Protein AF-A0A2H0BXU0-F1 (afdb_monomer)

pLDDT: mean 78.19, std 13.15, range [42.69, 93.75]

InterPro domains:
  IPR003795 Protein of unknown function DUF192 [PF02643] (138-191)
  IPR003795 Protein of unknown function DUF192 [PTHR37953] (95-191)
  IPR038695 Saro_0823-like superfamily [G3DSA:2.60.120.1140] (117-191)

Solvent-accessible surface area (backbone atoms only — not comparable to full-atom values): 11581 Å² total; per-residue (Å²): 120,76,65,64,57,53,57,51,52,52,53,51,51,53,54,44,53,53,50,50,53,50,50,51,47,50,46,38,45,73,73,66,64,47,90,50,86,68,66,77,78,56,70,63,67,65,65,57,71,67,49,55,71,69,57,49,52,52,51,52,55,50,51,54,51,49,54,53,50,44,54,50,48,51,52,53,52,48,47,35,72,77,67,63,44,69,83,53,50,63,60,50,55,53,51,54,52,52,52,52,53,48,54,51,50,53,51,51,52,51,59,62,42,55,68,49,52,77,66,59,72,67,92,67,55,72,43,81,46,70,59,94,89,44,80,41,44,21,33,66,20,72,48,72,72,40,58,76,48,64,63,41,74,41,72,49,69,74,78,50,77,74,32,80,50,70,46,79,53,70,98,66,97,69,94,80,87,88,80,69,75,68,40,64,55,92,79,86,90,85,134

Organism: NCBI:txid1974861

Secondary structure (DSSP, 8-state):
-HHHHHHHHHHHHHHHHHHHHHHHHHIIIIIS----GGGGG--HHHHHTTS-HHHHHHHHHHHHHHHHHHHHHHHHHHHHHHH--GGGHHHHHHHHHHHHHHHHHHHHHHHHHHHHHHH------EEEEEETTEEEEEEEE-SHHHHHHTTTT--SGGGGTT--EEEE--SS--------TT--S------

Mean predicted aligned error: 13.5 Å

Sequence (191 aa):
MRNKNKLFNFILIIIFIIFFTHLLKDITQDILKIKTPLDYIGDLKEVFSSFSKPVLIIYYIFGVLSILGEIFLVILISLLLFKKRKSLLKPIFIITALLITYFLLVYSMLLLNHSNFYFSIPNKEFINYSINNTKYKLLIADEQKEWEKGLMFYKTKKELKGAQGMIFIFPDKDYRTFWNKNTYLNLDIYW

Radius of gyration: 25.35 Å; Cα contacts (8 Å, |Δi|>4): 125; chains: 1; bounding box: 55×32×73 Å

Foldseek 3Di:
DVVVVVVVLVVLVVVLVVLVVVLVVCCCCVVVVHDDPCCVVDPCVLLLVQDDPVVNVVVVVVSVVLSVLSVVLNVLSVCCNPVVPVVSVVVNVVSVVVSVVSVVVVVVVSVVCVVVSLLPPPVFDWDFDADPNDTFTATEDEDPVCQVSAQAPDQDPVSVVRGPGHDYDYPDDDDDDDDCVRPNDDDDDDD

Structure (mmCIF, N/CA/C/O backbone):
data_AF-A0A2H0BXU0-F1
#
_entry.id   AF-A0A2H0BXU0-F1
#
loop_
_atom_site.group_PDB
_atom_site.id
_atom_site.type_symbol
_atom_site.label_atom_id
_atom_site.label_alt_id
_atom_site.label_comp_id
_atom_site.label_asym_id
_atom_site.label_entity_id
_atom_site.label_seq_id
_atom_site.pdbx_PDB_ins_code
_atom_site.Cartn_x
_atom_site.Cartn_y
_atom_site.Cartn_z
_atom_site.occupancy
_atom_site.B_iso_or_equiv
_atom_site.auth_seq_id
_atom_site.auth_comp_id
_atom_site.auth_asym_id
_atom_site.auth_atom_id
_atom_site.pdbx_PDB_model_num
ATOM 1 N N . MET A 1 1 ? -27.722 18.573 32.705 1.00 50.50 1 MET A N 1
ATOM 2 C CA . MET A 1 1 ? -26.800 17.409 32.562 1.00 50.50 1 MET A CA 1
ATOM 3 C C . MET A 1 1 ? -27.325 16.242 31.708 1.00 50.50 1 MET A C 1
ATOM 5 O O . MET A 1 1 ? -26.504 15.553 31.116 1.00 50.50 1 MET A O 1
ATOM 9 N N . ARG A 1 2 ? -28.644 16.003 31.580 1.00 50.19 2 ARG A N 1
ATOM 10 C CA . ARG A 1 2 ? -29.212 14.828 30.872 1.00 50.19 2 ARG A CA 1
ATOM 11 C C . ARG A 1 2 ? -28.996 14.811 29.343 1.00 50.19 2 ARG A C 1
ATOM 13 O O . ARG A 1 2 ? -28.837 13.734 28.779 1.00 50.19 2 ARG A O 1
ATOM 20 N N . ASN A 1 3 ? -28.916 15.976 28.689 1.00 57.59 3 ASN A N 1
ATOM 21 C CA . ASN A 1 3 ? -28.741 16.067 27.228 1.00 57.59 3 ASN A CA 1
ATOM 22 C C . ASN A 1 3 ? -27.304 15.775 26.750 1.00 57.59 3 ASN A C 1
ATOM 24 O O . ASN A 1 3 ? -27.123 15.152 25.708 1.00 57.59 3 ASN A O 1
ATOM 28 N N . LYS A 1 4 ? -26.278 16.125 27.546 1.00 61.25 4 LYS A N 1
ATOM 29 C CA . LYS A 1 4 ? -24.864 15.861 27.204 1.00 61.25 4 LYS A CA 1
ATOM 30 C C . LYS A 1 4 ? -24.559 14.359 27.076 1.00 61.25 4 LYS A C 1
ATOM 32 O O . LYS A 1 4 ? -23.798 13.970 26.201 1.00 61.25 4 LYS A O 1
ATOM 37 N N . ASN A 1 5 ? -25.204 13.509 27.882 1.00 69.44 5 ASN A N 1
ATOM 38 C CA . ASN A 1 5 ? -25.023 12.053 27.802 1.00 69.44 5 ASN A CA 1
ATOM 39 C C . ASN A 1 5 ? -25.686 11.428 26.559 1.00 69.44 5 ASN A C 1
ATOM 41 O O . ASN A 1 5 ? -25.210 10.406 26.080 1.00 69.44 5 ASN A O 1
ATOM 45 N N . LYS A 1 6 ? -26.769 12.021 26.028 1.00 78.88 6 LYS A N 1
ATOM 46 C CA . LYS A 1 6 ? -27.423 11.524 24.804 1.00 78.88 6 LYS A CA 1
ATOM 47 C C . LYS A 1 6 ? -26.572 11.799 23.566 1.00 78.88 6 LYS A C 1
ATOM 49 O O . LYS A 1 6 ? -26.339 10.880 22.790 1.00 78.88 6 LYS A O 1
ATOM 54 N N . LEU A 1 7 ? -26.071 13.030 23.430 1.00 80.38 7 LEU A N 1
ATOM 55 C CA . LEU A 1 7 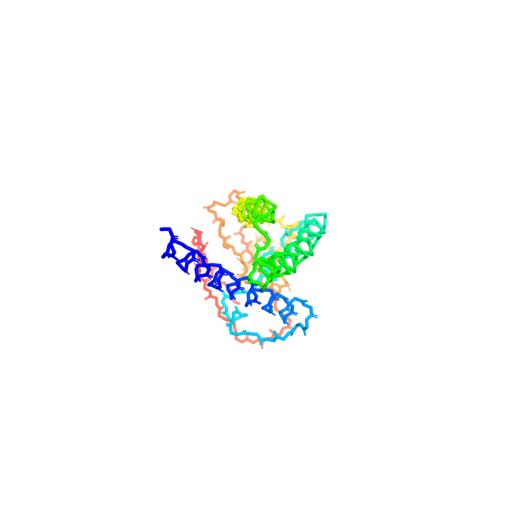? -25.181 13.409 22.329 1.00 80.38 7 LEU A CA 1
ATOM 56 C C . LEU A 1 7 ? -23.897 12.568 22.339 1.00 80.38 7 LEU A C 1
ATOM 58 O O . LEU A 1 7 ? -23.480 12.057 21.308 1.00 80.38 7 LEU A O 1
ATOM 62 N N . PHE A 1 8 ? -23.314 12.361 23.520 1.00 79.19 8 PHE A N 1
ATOM 63 C CA . PHE A 1 8 ? -22.123 11.532 23.683 1.00 79.19 8 PHE A CA 1
ATOM 64 C C . PHE A 1 8 ? -22.340 10.075 23.243 1.00 79.19 8 PHE A C 1
ATOM 66 O O . PHE A 1 8 ? -21.531 9.529 22.498 1.00 79.19 8 PHE A O 1
ATOM 73 N N . ASN A 1 9 ? -23.453 9.456 23.649 1.00 80.69 9 ASN A N 1
ATOM 74 C CA . ASN A 1 9 ? -23.783 8.094 23.227 1.00 80.69 9 ASN A CA 1
ATOM 75 C C . ASN A 1 9 ? -24.035 8.000 21.718 1.00 80.69 9 ASN A C 1
ATOM 77 O O . ASN A 1 9 ? -23.633 7.022 21.100 1.00 80.69 9 ASN A O 1
ATOM 81 N N . PHE A 1 10 ? -24.672 9.012 21.127 1.00 84.94 10 PHE A N 1
ATOM 82 C CA . PHE A 1 10 ? -24.894 9.072 19.683 1.00 84.94 10 PHE A CA 1
ATOM 83 C C . PHE A 1 10 ? -23.570 9.113 18.908 1.00 84.94 10 PHE A C 1
ATOM 85 O O . PHE A 1 10 ? -23.376 8.331 17.982 1.00 84.94 10 PHE A O 1
ATOM 92 N N . ILE A 1 11 ? -22.621 9.945 19.349 1.00 83.88 11 ILE A N 1
ATOM 93 C CA . ILE A 1 11 ? -21.272 10.008 18.768 1.00 83.88 11 ILE A CA 1
ATOM 94 C C . ILE A 1 11 ? -20.560 8.653 18.889 1.00 83.88 11 ILE A C 1
ATOM 96 O O . ILE A 1 11 ? -19.977 8.176 17.922 1.00 83.88 11 ILE A O 1
ATOM 100 N N . LEU A 1 12 ? -20.645 7.995 20.048 1.00 82.06 12 LEU A N 1
ATOM 101 C CA . LEU A 1 12 ? -20.059 6.665 20.254 1.00 82.06 12 LEU A CA 1
ATOM 102 C C . LEU A 1 12 ? -20.646 5.593 19.337 1.00 82.06 12 LEU A C 1
ATOM 104 O O . LEU A 1 12 ? -19.905 4.724 18.891 1.00 82.06 12 LEU A O 1
ATOM 108 N N . ILE A 1 13 ? -21.946 5.651 19.046 1.00 87.19 13 ILE A N 1
ATOM 109 C CA . ILE A 1 13 ? -22.593 4.734 18.100 1.00 87.19 13 ILE A CA 1
ATOM 110 C C . ILE A 1 13 ? -22.059 4.965 16.684 1.00 87.19 13 ILE A C 1
ATOM 112 O O . ILE A 1 13 ? -21.757 4.000 15.990 1.00 87.19 13 ILE A O 1
ATOM 116 N N . ILE A 1 14 ? -21.884 6.221 16.266 1.00 86.62 14 ILE A N 1
ATOM 117 C CA . ILE A 1 14 ? -21.289 6.535 14.958 1.00 86.62 14 ILE A CA 1
ATOM 118 C C . ILE A 1 14 ? -19.861 5.986 14.880 1.00 86.62 14 ILE A C 1
ATOM 120 O O . ILE A 1 14 ? -19.527 5.282 13.930 1.00 86.62 14 ILE A O 1
ATOM 124 N N . ILE A 1 15 ? -19.040 6.251 15.900 1.00 82.31 15 ILE A N 1
ATOM 125 C CA . ILE A 1 15 ? -17.664 5.741 15.980 1.00 82.31 15 ILE A CA 1
ATOM 126 C C . ILE A 1 15 ? -17.659 4.208 15.927 1.00 82.31 15 ILE A C 1
ATOM 128 O O . ILE A 1 15 ? -16.881 3.626 15.178 1.00 82.31 15 ILE A O 1
ATOM 132 N N . PHE A 1 16 ? -18.553 3.553 16.672 1.00 85.81 16 PHE A N 1
ATOM 133 C CA . PHE A 1 16 ? -18.701 2.100 16.652 1.00 85.81 16 PHE A CA 1
ATOM 134 C C . PHE A 1 16 ? -18.997 1.573 15.247 1.00 85.81 16 PHE A C 1
ATOM 136 O O . PHE A 1 16 ? -18.330 0.646 14.807 1.00 85.81 16 PHE A O 1
ATOM 143 N N . ILE A 1 17 ? -19.959 2.168 14.536 1.00 85.31 17 ILE A N 1
ATOM 144 C CA . ILE A 1 17 ? -20.328 1.746 13.178 1.00 85.31 17 ILE A CA 1
ATOM 145 C C . ILE A 1 17 ? -19.139 1.900 12.224 1.00 85.31 17 ILE A C 1
ATOM 147 O O . ILE A 1 17 ? -18.870 0.994 11.440 1.00 85.31 17 ILE A O 1
ATOM 151 N N . ILE A 1 18 ? -18.396 3.007 12.311 1.00 83.44 18 ILE A N 1
ATOM 152 C CA . ILE A 1 18 ? -17.213 3.241 11.470 1.00 83.44 18 ILE A CA 1
ATOM 153 C C . ILE A 1 18 ? -16.158 2.155 11.710 1.00 83.44 18 ILE A C 1
ATOM 155 O O . ILE A 1 18 ? -15.739 1.496 10.764 1.00 83.44 18 ILE A O 1
ATOM 159 N N . PHE A 1 19 ? -15.770 1.911 12.963 1.00 80.75 19 PHE A N 1
ATOM 160 C CA . PHE A 1 19 ? -14.767 0.885 13.266 1.00 80.75 19 PHE A CA 1
ATOM 161 C C . PHE A 1 19 ? -15.261 -0.531 12.965 1.00 80.75 19 PHE A C 1
ATOM 163 O O . PHE A 1 19 ? -14.500 -1.355 12.480 1.00 80.75 19 PHE A O 1
ATOM 170 N N . PHE A 1 20 ? -16.537 -0.822 13.209 1.00 84.19 20 PHE A N 1
ATOM 171 C CA . PHE A 1 20 ? -17.110 -2.133 12.921 1.00 84.19 20 PHE A CA 1
ATOM 172 C C . PHE A 1 20 ? -17.156 -2.424 11.415 1.00 84.19 20 PHE A C 1
ATOM 174 O O . PHE A 1 20 ? -16.849 -3.535 10.992 1.00 84.19 20 PHE A O 1
ATOM 181 N N . THR A 1 21 ? -17.514 -1.429 10.599 1.00 82.69 21 THR A N 1
ATOM 182 C CA . THR A 1 21 ? -17.507 -1.566 9.134 1.00 82.69 21 THR A CA 1
ATOM 183 C C . THR A 1 21 ? -16.091 -1.671 8.573 1.00 82.69 21 THR A C 1
ATOM 185 O O . THR A 1 21 ? -15.877 -2.472 7.667 1.00 82.69 21 THR A O 1
ATOM 188 N N . HIS A 1 22 ? -15.124 -0.937 9.137 1.00 81.25 22 HIS A N 1
ATOM 189 C CA . HIS A 1 22 ? -13.707 -1.075 8.792 1.00 81.25 22 HIS A CA 1
ATOM 190 C C . HIS A 1 22 ? -13.178 -2.478 9.123 1.00 81.25 22 HIS A C 1
ATOM 192 O O . HIS A 1 22 ? -12.674 -3.165 8.243 1.00 81.25 22 HIS A O 1
ATOM 198 N N . LEU A 1 23 ? -13.438 -2.967 10.337 1.00 83.56 23 LEU A N 1
ATOM 199 C CA . LEU A 1 23 ? -13.048 -4.310 10.762 1.00 83.56 23 LEU A CA 1
ATOM 200 C C . LEU A 1 23 ? -13.651 -5.401 9.867 1.00 83.56 23 LEU A C 1
ATOM 202 O O . LEU A 1 23 ? -12.975 -6.359 9.497 1.00 83.56 23 LEU A O 1
ATOM 206 N N . LEU A 1 24 ? -14.935 -5.275 9.516 1.00 81.31 24 LEU A N 1
ATOM 207 C CA . LEU A 1 24 ? -15.588 -6.196 8.585 1.00 81.31 24 LEU A CA 1
ATOM 208 C C . LEU A 1 24 ? -14.897 -6.190 7.225 1.00 81.31 24 LEU A C 1
ATOM 210 O O . LEU A 1 24 ? -14.657 -7.257 6.664 1.00 81.31 24 LEU A O 1
ATOM 214 N N . LYS A 1 25 ? -14.570 -5.003 6.710 1.00 81.12 25 LYS A N 1
ATOM 215 C CA . LYS A 1 25 ? -13.851 -4.854 5.450 1.00 81.12 25 LYS A CA 1
ATOM 216 C C . LYS A 1 25 ? -12.501 -5.576 5.519 1.00 81.12 25 LYS A C 1
ATOM 218 O O . LYS A 1 25 ? -12.281 -6.443 4.679 1.00 81.12 25 LYS A O 1
ATOM 223 N N . ASP A 1 26 ? -11.686 -5.320 6.538 1.00 76.06 26 ASP A N 1
ATOM 224 C CA . ASP A 1 26 ? -10.364 -5.943 6.697 1.00 76.06 26 ASP A CA 1
ATOM 225 C C . ASP A 1 26 ? -10.469 -7.474 6.819 1.00 76.06 26 ASP A C 1
ATOM 227 O O . ASP A 1 26 ? -9.761 -8.213 6.142 1.00 76.06 26 ASP A O 1
ATOM 231 N N . ILE A 1 27 ? -11.437 -7.997 7.582 1.00 76.44 27 ILE A N 1
ATOM 232 C CA . ILE A 1 27 ? -11.687 -9.449 7.649 1.00 76.44 27 ILE A CA 1
ATOM 233 C C . ILE A 1 27 ? -12.082 -10.003 6.270 1.00 76.44 27 ILE A C 1
ATOM 235 O O . ILE A 1 27 ? -11.578 -11.044 5.844 1.00 76.44 27 ILE A O 1
ATOM 239 N N . THR A 1 28 ? -12.993 -9.340 5.557 1.00 78.69 28 THR A N 1
ATOM 240 C CA . THR A 1 28 ? -13.472 -9.836 4.256 1.00 78.69 28 THR A CA 1
ATOM 241 C C . THR A 1 28 ? -12.405 -9.783 3.163 1.00 78.69 28 THR A C 1
ATOM 243 O O . THR A 1 28 ? -12.269 -10.751 2.414 1.00 78.69 28 THR A O 1
ATOM 246 N N . GLN A 1 29 ? -11.634 -8.698 3.088 1.00 74.25 29 GLN A N 1
ATOM 247 C CA . GLN A 1 29 ? -10.599 -8.495 2.077 1.00 74.25 29 GLN A CA 1
ATOM 248 C C . GLN A 1 29 ? -9.323 -9.277 2.410 1.00 74.25 29 GLN A C 1
ATOM 250 O O . GLN A 1 29 ? -8.845 -10.045 1.574 1.00 74.25 29 GLN A O 1
ATOM 255 N N . ASP A 1 30 ? -8.799 -9.143 3.631 1.00 70.75 30 ASP A N 1
ATOM 256 C CA . ASP A 1 30 ? -7.465 -9.651 3.968 1.00 70.75 30 ASP A CA 1
ATOM 257 C C . ASP A 1 30 ? -7.492 -11.121 4.394 1.00 70.75 30 ASP A C 1
ATOM 259 O O . ASP A 1 30 ? -6.621 -11.902 4.002 1.00 70.75 30 ASP A O 1
ATOM 263 N N . ILE A 1 31 ? -8.503 -11.527 5.172 1.00 72.94 31 ILE A N 1
ATOM 264 C CA . ILE A 1 31 ? -8.606 -12.903 5.687 1.00 72.94 31 ILE A CA 1
ATOM 265 C C . ILE A 1 31 ? -9.357 -13.792 4.696 1.00 72.94 31 ILE A C 1
ATOM 267 O O . ILE A 1 31 ? -8.882 -14.873 4.343 1.00 72.94 31 ILE A O 1
ATOM 271 N N . LEU A 1 32 ? -10.532 -13.347 4.240 1.00 74.25 32 LEU A N 1
ATOM 272 C CA . LEU A 1 32 ? -11.415 -14.157 3.393 1.00 74.25 32 LEU A CA 1
ATOM 273 C C . LEU A 1 32 ? -11.151 -13.989 1.890 1.00 74.25 32 LEU A C 1
ATOM 275 O O . LEU A 1 32 ? -11.685 -14.769 1.102 1.00 74.25 32 LEU A O 1
ATOM 279 N N . LYS A 1 33 ? -10.319 -13.017 1.485 1.00 78.69 33 LYS A N 1
ATOM 280 C CA . LYS A 1 33 ? -9.977 -12.728 0.078 1.00 78.69 33 LYS A CA 1
ATOM 281 C C . LYS A 1 33 ? -11.208 -12.513 -0.812 1.00 78.69 33 LYS A C 1
ATOM 283 O O . LYS A 1 33 ? -11.198 -12.854 -1.997 1.00 78.69 33 LYS A O 1
ATOM 288 N N . ILE A 1 34 ? -12.283 -11.976 -0.239 1.00 77.56 34 ILE A N 1
ATOM 289 C CA . ILE A 1 34 ? -13.522 -11.679 -0.955 1.00 77.56 34 ILE A CA 1
ATOM 290 C C . ILE A 1 34 ? -13.322 -10.372 -1.714 1.00 77.56 34 ILE A C 1
ATOM 292 O O . ILE A 1 34 ? -12.937 -9.365 -1.124 1.00 77.56 34 ILE A O 1
ATOM 296 N N . LYS A 1 35 ? -13.615 -10.386 -3.020 1.00 70.12 35 LYS A N 1
ATOM 297 C CA . LYS A 1 35 ? -13.556 -9.173 -3.837 1.00 70.12 35 LYS A CA 1
ATOM 298 C C . LYS A 1 35 ? -14.589 -8.160 -3.360 1.00 70.12 35 LYS A C 1
ATOM 300 O O . LYS A 1 35 ? -15.770 -8.476 -3.218 1.00 70.12 35 LYS A O 1
ATOM 305 N N . THR A 1 36 ? -14.152 -6.930 -3.183 1.00 67.69 36 THR A N 1
ATOM 306 C CA . THR A 1 36 ? -14.972 -5.799 -2.755 1.00 67.69 36 THR A CA 1
ATOM 307 C C . THR A 1 36 ? -14.895 -4.666 -3.780 1.00 67.69 36 THR A C 1
ATOM 309 O O . THR A 1 36 ? -13.935 -4.589 -4.548 1.00 67.69 36 THR A O 1
ATOM 312 N N . PRO A 1 37 ? -15.857 -3.727 -3.784 1.00 62.41 37 PRO A N 1
ATOM 313 C CA . PRO A 1 37 ? -15.813 -2.567 -4.676 1.00 62.41 37 PRO A CA 1
ATOM 314 C C . PRO A 1 37 ? -14.535 -1.721 -4.543 1.00 62.41 37 PRO A C 1
ATOM 316 O O . PRO A 1 37 ? -14.160 -1.038 -5.491 1.00 62.41 37 PRO A O 1
ATOM 319 N N . LEU A 1 38 ? -13.848 -1.772 -3.394 1.00 51.53 38 LEU A N 1
ATOM 320 C CA . LEU A 1 38 ? -12.588 -1.057 -3.183 1.00 51.53 38 LEU A CA 1
ATOM 321 C C . LEU A 1 38 ? -11.388 -1.689 -3.898 1.00 51.53 38 LEU A C 1
ATOM 323 O O . LEU A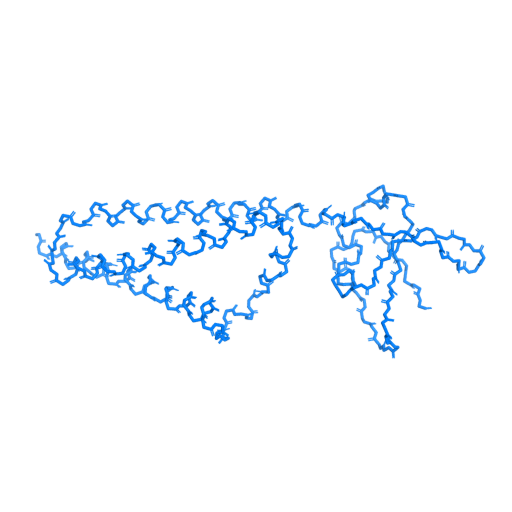 1 38 ? -10.424 -0.974 -4.152 1.00 51.53 38 LEU A O 1
ATOM 327 N N . ASP A 1 39 ? -11.448 -2.966 -4.282 1.00 59.03 39 ASP A N 1
ATOM 328 C CA . ASP A 1 39 ? -10.360 -3.612 -5.036 1.00 59.03 39 ASP A CA 1
ATOM 329 C C . ASP A 1 39 ? -10.213 -3.026 -6.450 1.00 59.03 39 ASP A C 1
ATOM 331 O O . ASP A 1 39 ? -9.183 -3.186 -7.097 1.00 59.03 39 ASP A O 1
ATOM 335 N N . TYR A 1 40 ? -11.225 -2.288 -6.919 1.00 58.28 40 TYR A N 1
ATOM 336 C CA . TYR A 1 40 ? -11.179 -1.530 -8.169 1.00 58.28 40 TYR A CA 1
ATOM 337 C C . TYR A 1 40 ? -10.425 -0.191 -8.049 1.00 58.28 40 TYR A C 1
ATOM 339 O O . TYR A 1 40 ? -10.179 0.447 -9.069 1.00 58.28 40 TYR A O 1
ATOM 347 N N . ILE A 1 41 ? -10.056 0.255 -6.838 1.00 48.28 41 ILE A N 1
ATOM 348 C CA . ILE A 1 41 ? -9.434 1.576 -6.594 1.00 48.28 41 ILE A CA 1
ATOM 349 C C . ILE A 1 41 ? -7.891 1.539 -6.706 1.00 48.28 41 ILE A C 1
ATOM 351 O O . ILE A 1 41 ? -7.232 2.572 -6.611 1.00 48.28 41 ILE A O 1
ATOM 355 N N . GLY A 1 42 ? -7.296 0.390 -7.028 1.00 47.44 42 GLY A N 1
ATOM 356 C CA . GLY A 1 42 ? -5.875 0.281 -7.372 1.00 47.44 42 GLY A CA 1
ATOM 357 C C . GLY A 1 42 ? -5.208 -0.921 -6.717 1.00 47.44 42 GLY A C 1
ATOM 358 O O . GLY A 1 42 ? -5.489 -1.258 -5.568 1.00 47.44 42 GLY A O 1
ATOM 359 N N . ASP A 1 43 ? -4.320 -1.577 -7.460 1.00 50.44 43 ASP A N 1
ATOM 360 C CA . ASP A 1 43 ? -3.748 -2.866 -7.081 1.00 50.44 43 ASP A CA 1
ATOM 361 C C . ASP A 1 43 ? -2.568 -2.672 -6.105 1.00 50.44 43 ASP A C 1
ATOM 363 O O . ASP A 1 43 ? -1.416 -2.470 -6.493 1.00 50.44 43 ASP A O 1
ATOM 367 N N . LEU A 1 44 ? -2.839 -2.730 -4.795 1.00 53.81 44 LEU A N 1
ATOM 368 C CA . LEU A 1 44 ? -1.824 -2.592 -3.732 1.00 53.81 44 LEU A CA 1
ATOM 369 C C . LEU A 1 44 ? -0.665 -3.602 -3.860 1.00 53.81 44 LEU A C 1
ATOM 371 O O . LEU A 1 44 ? 0.430 -3.374 -3.339 1.00 53.81 44 LEU A O 1
ATOM 375 N N . LYS A 1 45 ? -0.873 -4.707 -4.588 1.00 52.91 45 LYS A N 1
ATOM 376 C CA . LYS A 1 45 ? 0.162 -5.701 -4.910 1.00 52.91 45 LYS A CA 1
ATOM 377 C C . LYS A 1 45 ? 1.363 -5.105 -5.642 1.00 52.91 45 LYS A C 1
ATOM 379 O O . LYS A 1 45 ? 2.484 -5.571 -5.429 1.00 52.91 45 LYS A O 1
ATOM 384 N N . GLU A 1 46 ? 1.151 -4.080 -6.465 1.00 49.50 46 GLU A N 1
ATOM 385 C CA . GLU A 1 46 ? 2.222 -3.402 -7.198 1.00 49.50 46 GLU A CA 1
ATOM 386 C C . GLU A 1 46 ? 3.179 -2.700 -6.220 1.00 49.50 46 GLU A C 1
ATOM 388 O O . GLU A 1 46 ? 4.392 -2.927 -6.257 1.00 49.50 46 GLU A O 1
ATOM 393 N N . VAL A 1 47 ? 2.614 -1.979 -5.243 1.00 53.22 47 VAL A N 1
ATOM 394 C CA . VAL A 1 47 ? 3.348 -1.283 -4.175 1.00 53.22 47 VAL A CA 1
ATOM 395 C C . VAL A 1 47 ? 4.043 -2.275 -3.242 1.00 53.22 47 VAL A C 1
ATOM 397 O O . VAL A 1 47 ? 5.201 -2.065 -2.884 1.00 53.22 47 VAL A O 1
ATOM 400 N N . PHE A 1 48 ? 3.399 -3.390 -2.881 1.00 55.78 48 PHE A N 1
ATOM 401 C CA . PHE A 1 48 ? 4.010 -4.368 -1.975 1.00 55.78 48 PHE A CA 1
ATOM 402 C C . PHE A 1 48 ? 5.185 -5.127 -2.585 1.00 55.78 48 PHE A C 1
ATOM 404 O O . PHE A 1 48 ? 6.120 -5.480 -1.866 1.00 55.78 48 PHE A O 1
ATOM 411 N N . SER A 1 49 ? 5.182 -5.328 -3.906 1.00 59.34 49 SER A N 1
ATOM 412 C CA . SER A 1 49 ? 6.291 -5.990 -4.600 1.00 59.34 49 SER A CA 1
ATOM 413 C C . SER A 1 49 ? 7.594 -5.178 -4.605 1.00 59.34 49 SER A C 1
ATOM 415 O O . SER A 1 49 ? 8.655 -5.727 -4.893 1.00 59.34 49 SER A O 1
ATOM 417 N N . SER A 1 50 ? 7.522 -3.895 -4.235 1.00 57.03 50 SER A N 1
ATOM 418 C CA . SER A 1 50 ? 8.673 -3.000 -4.091 1.00 57.03 50 SER A CA 1
ATOM 419 C C . SER A 1 50 ? 9.444 -3.155 -2.784 1.00 57.03 50 SER A C 1
ATOM 421 O O . SER A 1 50 ? 10.597 -2.726 -2.689 1.00 57.03 50 SER A O 1
ATOM 423 N N . PHE A 1 51 ? 8.802 -3.703 -1.750 1.00 62.22 51 PHE A N 1
ATOM 424 C CA . PHE A 1 51 ? 9.367 -3.710 -0.412 1.00 62.22 51 PHE A CA 1
ATOM 425 C C . PHE A 1 51 ? 10.335 -4.872 -0.226 1.00 62.22 51 PHE A C 1
ATOM 427 O O . PHE A 1 51 ? 10.121 -5.989 -0.700 1.00 62.22 51 PHE A O 1
ATOM 434 N N . SER A 1 52 ? 11.401 -4.624 0.535 1.00 71.81 52 SER A N 1
ATOM 435 C CA . SER A 1 52 ? 12.267 -5.704 0.990 1.00 71.81 52 SER A CA 1
ATOM 436 C C . SER A 1 52 ? 11.469 -6.676 1.870 1.00 71.81 52 SER A C 1
ATOM 438 O O . SER A 1 52 ? 10.552 -6.275 2.593 1.00 71.81 52 SER A O 1
ATOM 440 N N . LYS A 1 53 ? 11.829 -7.967 1.843 1.00 71.75 53 LYS A N 1
ATOM 441 C CA . LYS A 1 53 ? 11.155 -9.004 2.649 1.00 71.75 53 LYS A CA 1
ATOM 442 C C . LYS A 1 53 ? 10.992 -8.614 4.135 1.00 71.75 53 LYS A C 1
ATOM 444 O O . LYS A 1 53 ? 9.902 -8.827 4.657 1.00 71.75 53 LYS A O 1
ATOM 449 N N . PRO A 1 54 ? 11.989 -8.005 4.815 1.00 69.75 54 PRO A N 1
ATOM 450 C CA . PRO A 1 54 ? 11.827 -7.559 6.200 1.00 69.75 54 PRO A CA 1
ATOM 451 C C . PRO A 1 54 ? 10.750 -6.482 6.372 1.00 69.75 54 PRO A C 1
ATOM 453 O O . PRO A 1 54 ? 9.959 -6.556 7.306 1.00 69.75 54 PRO A O 1
ATOM 456 N N . VAL A 1 55 ? 10.681 -5.508 5.460 1.00 72.50 55 VAL A N 1
ATOM 457 C CA . VAL A 1 55 ? 9.673 -4.435 5.503 1.00 72.50 55 VAL A CA 1
ATOM 458 C C . VAL A 1 55 ? 8.274 -5.003 5.289 1.00 72.50 55 VAL A C 1
ATOM 460 O O . VAL A 1 55 ? 7.341 -4.617 5.988 1.00 72.50 55 VAL A O 1
ATOM 463 N N . LEU A 1 56 ? 8.138 -5.967 4.380 1.00 71.62 56 LEU A N 1
ATOM 464 C CA . LEU A 1 56 ? 6.870 -6.642 4.132 1.00 71.62 56 LEU A CA 1
ATOM 465 C C . LEU A 1 56 ? 6.395 -7.441 5.361 1.00 71.62 56 LEU A C 1
ATOM 467 O O . LEU A 1 56 ? 5.222 -7.387 5.716 1.00 71.62 56 LEU A O 1
ATOM 471 N N . ILE A 1 57 ? 7.306 -8.141 6.046 1.00 71.75 57 ILE A N 1
ATOM 472 C CA . ILE A 1 57 ? 7.002 -8.851 7.300 1.00 71.75 57 ILE A CA 1
ATOM 473 C C . ILE A 1 57 ? 6.528 -7.868 8.373 1.00 71.75 57 ILE A C 1
ATOM 475 O O . ILE A 1 57 ? 5.511 -8.111 9.020 1.00 71.75 57 ILE A O 1
ATOM 479 N N . ILE A 1 58 ? 7.235 -6.747 8.535 1.00 74.62 58 ILE A N 1
ATOM 480 C CA . ILE A 1 58 ? 6.860 -5.685 9.474 1.00 74.62 58 ILE A CA 1
ATOM 481 C C . ILE A 1 58 ? 5.452 -5.169 9.153 1.00 74.62 58 ILE A C 1
ATOM 483 O O . ILE A 1 58 ? 4.614 -5.103 10.049 1.00 74.62 58 ILE A O 1
ATOM 487 N N . TYR A 1 59 ? 5.167 -4.876 7.882 1.00 78.62 59 TYR A N 1
ATOM 488 C CA . TYR A 1 59 ? 3.848 -4.431 7.431 1.00 78.62 59 TYR A CA 1
ATOM 489 C C . TYR A 1 59 ? 2.740 -5.432 7.790 1.00 78.62 59 TYR A C 1
ATOM 491 O O . TYR A 1 59 ? 1.737 -5.039 8.380 1.00 78.62 59 TYR A O 1
ATOM 499 N N . TYR A 1 60 ? 2.931 -6.726 7.514 1.00 79.12 60 TYR A N 1
ATOM 500 C CA . TYR A 1 60 ? 1.934 -7.747 7.853 1.00 79.12 60 TYR A CA 1
ATOM 501 C C . TYR A 1 60 ? 1.716 -7.892 9.363 1.00 79.12 60 TYR A C 1
ATOM 503 O O . TYR A 1 60 ? 0.570 -7.980 9.803 1.00 79.12 60 TYR A O 1
ATOM 511 N N . ILE A 1 61 ? 2.786 -7.883 10.167 1.00 78.31 61 ILE A N 1
ATOM 512 C CA . ILE A 1 61 ? 2.681 -7.929 11.637 1.00 78.31 61 ILE A CA 1
ATOM 513 C C . ILE A 1 61 ? 1.846 -6.751 12.137 1.00 78.31 61 ILE A C 1
ATOM 515 O O . ILE A 1 61 ? 0.946 -6.916 12.961 1.00 78.31 61 ILE A O 1
ATOM 519 N N . PHE A 1 62 ? 2.123 -5.562 11.614 1.00 78.69 62 PHE A N 1
ATOM 520 C CA . PHE A 1 62 ? 1.392 -4.367 11.980 1.00 78.69 62 PHE A CA 1
ATOM 521 C C . PHE A 1 62 ? -0.068 -4.372 11.496 1.00 78.69 62 PHE A C 1
ATOM 523 O O . PHE A 1 62 ? -0.942 -3.930 12.239 1.00 78.69 62 PHE A O 1
ATOM 530 N N . GLY A 1 63 ? -0.358 -4.928 10.315 1.00 78.31 63 GLY A N 1
ATOM 531 C CA . GLY A 1 63 ? -1.730 -5.153 9.845 1.00 78.31 63 GLY A CA 1
ATOM 532 C C . GLY A 1 63 ? -2.530 -6.035 10.808 1.00 78.31 63 GLY A C 1
ATOM 533 O O . GLY A 1 63 ? -3.617 -5.657 11.241 1.00 78.31 63 GLY A O 1
ATOM 534 N N . VAL A 1 64 ? -1.947 -7.153 11.258 1.00 81.00 64 VAL A N 1
ATOM 535 C CA . VAL A 1 64 ? -2.567 -8.030 12.269 1.00 81.00 64 VAL A CA 1
ATOM 536 C C . VAL A 1 64 ? -2.800 -7.288 13.591 1.00 81.00 64 VAL A C 1
ATOM 538 O O . VAL A 1 64 ? -3.873 -7.403 14.183 1.00 81.00 64 VAL A O 1
ATOM 541 N N . LEU A 1 65 ? -1.826 -6.495 14.053 1.00 81.25 65 LEU A N 1
ATOM 542 C CA . LEU A 1 65 ? -1.976 -5.679 15.264 1.00 81.25 65 LEU A CA 1
ATOM 543 C C . LEU A 1 65 ? -3.092 -4.630 15.130 1.00 81.25 65 LEU A C 1
ATOM 545 O O . LEU A 1 65 ? -3.803 -4.390 16.107 1.00 81.25 65 LEU A O 1
ATOM 549 N N . SER A 1 66 ? -3.278 -4.045 13.941 1.00 81.75 66 SER A N 1
ATOM 550 C CA . SER A 1 66 ? -4.372 -3.105 13.657 1.00 81.75 66 SER A CA 1
ATOM 551 C C . SER A 1 66 ? -5.733 -3.778 13.818 1.00 81.75 66 SER A C 1
ATOM 553 O O . SER A 1 66 ? -6.558 -3.299 14.595 1.00 81.75 66 SER A O 1
ATOM 555 N N . ILE A 1 67 ? -5.928 -4.946 13.192 1.00 83.06 67 ILE A N 1
ATOM 556 C CA . ILE A 1 67 ? -7.172 -5.730 13.296 1.00 83.06 67 ILE A CA 1
ATOM 557 C C . ILE A 1 67 ? -7.472 -6.082 14.760 1.00 83.06 67 ILE A C 1
ATOM 559 O O . ILE A 1 67 ? -8.598 -5.913 15.232 1.0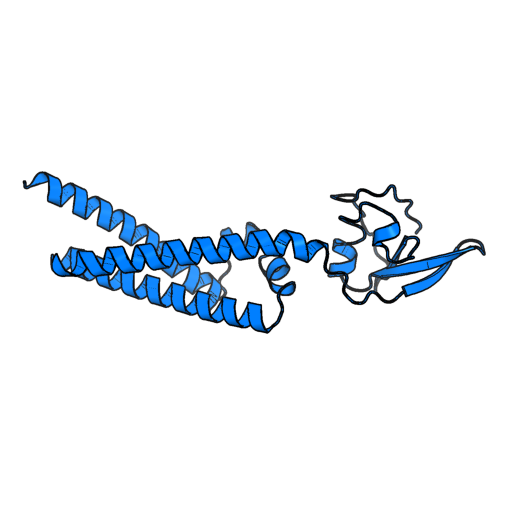0 83.06 67 ILE A O 1
ATOM 563 N N . LEU A 1 68 ? -6.465 -6.528 15.521 1.00 85.50 68 LEU A N 1
ATOM 564 C CA . LEU A 1 68 ? -6.627 -6.816 16.951 1.00 85.50 68 LEU A CA 1
ATOM 565 C C . LEU A 1 68 ? -7.025 -5.566 17.752 1.00 85.50 68 LEU A C 1
ATOM 567 O O . LEU A 1 68 ? -7.881 -5.648 18.637 1.00 85.50 68 LEU A O 1
ATOM 571 N N . GLY A 1 69 ? -6.435 -4.411 17.435 1.00 83.75 69 GLY A N 1
ATOM 572 C CA . GLY A 1 69 ? -6.790 -3.123 18.030 1.00 83.75 69 GLY A CA 1
ATOM 573 C C . GLY A 1 69 ? -8.234 -2.713 17.732 1.00 83.75 69 GLY A C 1
ATOM 574 O O . GLY A 1 69 ? -8.944 -2.263 18.633 1.00 83.75 69 GLY A O 1
ATOM 575 N N . GLU A 1 70 ? -8.698 -2.927 16.503 1.00 82.25 70 GLU A N 1
ATOM 576 C CA . GLU A 1 70 ? -10.079 -2.662 16.090 1.00 82.25 70 GLU A CA 1
ATOM 577 C C . GLU A 1 70 ? -11.078 -3.579 16.801 1.00 82.25 70 GLU A C 1
ATOM 579 O O . GLU A 1 70 ? -12.051 -3.086 17.375 1.00 82.25 70 GLU A O 1
ATOM 584 N N . ILE A 1 71 ? -10.808 -4.889 16.872 1.00 87.19 71 ILE A N 1
ATOM 585 C CA . ILE A 1 71 ? -11.617 -5.843 17.653 1.00 87.19 71 ILE A CA 1
ATOM 586 C C . ILE A 1 71 ? -11.711 -5.383 19.112 1.00 87.19 71 ILE A C 1
ATOM 588 O O . ILE A 1 71 ? -12.800 -5.339 19.695 1.00 87.19 71 ILE A O 1
ATOM 592 N N . PHE A 1 72 ? -10.578 -5.002 19.706 1.00 88.00 72 PHE A N 1
ATOM 593 C CA . PHE A 1 72 ? -10.538 -4.526 21.082 1.00 88.00 72 PHE A CA 1
ATOM 594 C C . PHE A 1 72 ? -11.376 -3.254 21.277 1.00 88.00 72 PHE A C 1
ATOM 596 O O . PHE A 1 72 ? -12.141 -3.165 22.241 1.00 88.00 72 PHE A O 1
ATOM 603 N N . LEU A 1 73 ? -11.292 -2.286 20.357 1.00 85.12 73 LEU A N 1
ATOM 604 C CA . LEU A 1 73 ? -12.101 -1.065 20.398 1.00 85.12 73 LEU A CA 1
ATOM 605 C C . LEU A 1 73 ? -13.596 -1.350 20.255 1.00 85.12 73 LEU A C 1
ATOM 607 O O . LEU A 1 73 ? -14.384 -0.809 21.032 1.00 85.12 73 LEU A O 1
ATOM 611 N N . VAL A 1 74 ? -13.994 -2.219 19.324 1.00 88.38 74 VAL A N 1
ATOM 612 C CA . VAL A 1 74 ? -15.391 -2.639 19.128 1.00 88.38 74 VAL A CA 1
ATOM 613 C C . VAL A 1 74 ? -15.950 -3.245 20.421 1.00 88.38 74 VAL A C 1
ATOM 615 O O . VAL A 1 74 ? -17.036 -2.857 20.868 1.00 88.38 74 VAL A O 1
ATOM 618 N N . ILE A 1 75 ? -15.192 -4.122 21.088 1.00 86.00 75 ILE A N 1
ATOM 619 C CA . ILE A 1 75 ? -15.573 -4.704 22.386 1.00 86.00 75 ILE A CA 1
ATOM 620 C C . ILE A 1 75 ? -15.681 -3.616 23.463 1.00 86.00 75 ILE A C 1
ATOM 622 O O . ILE A 1 75 ? -16.664 -3.567 24.207 1.00 86.00 75 ILE A O 1
ATOM 626 N N . LEU A 1 76 ? -14.696 -2.720 23.557 1.00 84.88 76 LEU A N 1
ATOM 627 C CA . LEU A 1 76 ? -14.629 -1.711 24.613 1.00 84.88 76 LEU A CA 1
ATOM 628 C C . LEU A 1 76 ? -15.734 -0.651 24.482 1.00 84.88 76 LEU A C 1
ATOM 630 O O . LEU A 1 76 ? -16.361 -0.281 25.479 1.00 84.88 76 LEU A O 1
ATOM 634 N N . ILE A 1 77 ? -16.019 -0.212 23.254 1.00 84.75 77 ILE A N 1
ATOM 635 C CA . ILE A 1 77 ? -17.122 0.699 22.933 1.00 84.75 77 ILE A CA 1
ATOM 636 C C . ILE A 1 77 ? -18.465 0.022 23.225 1.00 84.75 77 ILE A C 1
ATOM 638 O O . ILE A 1 77 ? -19.323 0.635 23.863 1.00 84.75 77 ILE A O 1
ATOM 642 N N . SER A 1 78 ? -18.627 -1.255 22.862 1.00 85.06 78 SER A N 1
ATOM 643 C CA . SER A 1 78 ? -19.826 -2.031 23.207 1.00 85.06 78 SER A CA 1
ATOM 644 C C . SER A 1 78 ? -20.032 -2.081 24.723 1.00 85.06 78 SER A C 1
ATOM 646 O O . SER A 1 78 ? -21.101 -1.740 25.229 1.00 85.06 78 SER A O 1
ATOM 648 N N . LEU A 1 79 ? -18.990 -2.420 25.489 1.00 84.81 79 LEU A N 1
ATOM 649 C CA . LEU A 1 79 ? -19.055 -2.447 26.952 1.00 84.81 79 LEU A CA 1
ATOM 650 C C . LEU A 1 79 ? -19.415 -1.078 27.547 1.00 84.81 79 LEU A C 1
ATOM 652 O O . LEU A 1 79 ? -20.169 -1.010 28.522 1.00 84.81 79 LEU A O 1
ATOM 656 N N . LEU A 1 80 ? -18.913 0.013 26.967 1.00 84.25 80 LEU A N 1
ATOM 657 C CA . LEU A 1 80 ? -19.250 1.366 27.396 1.00 84.25 80 LEU A CA 1
ATOM 658 C C . LEU A 1 80 ? -20.715 1.723 27.092 1.00 84.25 80 LEU A C 1
ATOM 660 O O . LEU A 1 80 ? -21.378 2.301 27.955 1.00 84.25 80 LEU A O 1
ATOM 664 N N . LEU A 1 81 ? -21.229 1.361 25.913 1.00 81.94 81 LEU A N 1
ATOM 665 C CA . LEU A 1 81 ? -22.611 1.621 25.500 1.00 81.94 81 LEU A CA 1
ATOM 666 C C . LEU A 1 81 ? -23.621 0.821 26.338 1.00 81.94 81 LEU A C 1
ATOM 668 O O . LEU A 1 81 ? -24.579 1.400 26.856 1.00 81.94 81 LEU A O 1
ATOM 672 N N . PHE A 1 82 ? -23.383 -0.482 26.532 1.00 79.19 82 PHE A N 1
ATOM 673 C CA . PHE A 1 82 ? -24.322 -1.382 27.213 1.00 79.19 82 PHE A CA 1
ATOM 674 C C . PHE A 1 82 ? -24.224 -1.326 28.742 1.00 79.19 82 PHE A C 1
ATOM 676 O O . PHE A 1 82 ? -25.247 -1.283 29.421 1.00 79.19 82 PHE A O 1
ATOM 683 N N . LYS A 1 83 ? -23.009 -1.293 29.312 1.00 76.00 83 LYS A N 1
ATOM 684 C CA . LYS A 1 83 ? -22.806 -1.316 30.776 1.00 76.00 83 LYS A CA 1
ATOM 685 C C . LYS A 1 83 ? -22.548 0.069 31.386 1.00 76.00 83 LYS A C 1
ATOM 687 O O . LYS A 1 83 ? -22.335 0.163 32.592 1.00 76.00 83 LYS A O 1
ATOM 692 N N . LYS A 1 84 ? -22.546 1.149 30.584 1.00 69.31 84 LYS A N 1
ATOM 693 C CA . LYS A 1 84 ? -22.307 2.553 31.007 1.00 69.31 84 LYS A CA 1
ATOM 694 C C . LYS A 1 84 ? -21.065 2.742 31.893 1.00 69.31 84 LYS A C 1
ATOM 696 O O . LYS A 1 84 ? -21.012 3.636 32.742 1.00 69.31 84 LYS A O 1
ATOM 701 N N . ARG A 1 85 ? -20.034 1.916 31.695 1.00 72.94 85 ARG A N 1
ATOM 702 C CA . ARG A 1 85 ? -18.838 1.893 32.544 1.00 72.94 85 ARG A CA 1
ATOM 703 C C . ARG A 1 85 ? -17.857 2.999 32.140 1.00 72.94 85 ARG A C 1
ATOM 705 O O . ARG A 1 85 ? -16.916 2.766 31.388 1.00 72.94 85 ARG A O 1
ATOM 712 N N . LYS A 1 86 ? -18.053 4.212 32.673 1.00 74.31 86 LYS A N 1
ATOM 713 C CA . LYS A 1 86 ? -17.233 5.404 32.357 1.00 74.31 86 LYS A CA 1
ATOM 714 C C . LYS A 1 86 ? -15.727 5.243 32.610 1.00 74.31 86 LYS A C 1
ATOM 716 O O . LYS A 1 86 ? -14.945 5.963 31.998 1.00 74.31 86 LYS A O 1
ATOM 721 N N . SER A 1 87 ? -15.299 4.304 33.458 1.00 81.44 87 SER A N 1
ATOM 722 C CA . SER A 1 87 ? -13.870 4.029 33.682 1.00 81.44 87 SER A CA 1
ATOM 723 C C . SER A 1 87 ? -13.144 3.542 32.419 1.00 81.44 87 SER A C 1
ATOM 725 O O . SER A 1 87 ? -11.930 3.684 32.330 1.00 81.44 87 SER A O 1
ATOM 727 N N . LEU A 1 88 ? -13.877 3.012 31.432 1.00 77.88 88 LEU A N 1
ATOM 728 C CA . LEU A 1 88 ? -13.334 2.516 30.163 1.00 77.88 88 LEU A CA 1
ATOM 729 C C . LEU A 1 88 ? -13.053 3.634 29.143 1.00 77.88 88 LEU A C 1
ATOM 731 O O . LEU A 1 88 ? -12.470 3.372 28.100 1.00 77.88 88 LEU A O 1
ATOM 735 N N . LEU A 1 89 ? -13.415 4.887 29.433 1.00 77.62 89 LEU A N 1
ATOM 736 C CA . LEU A 1 89 ? -13.190 6.006 28.510 1.00 77.62 89 LEU A CA 1
ATOM 737 C C . LEU A 1 89 ? -11.705 6.278 28.263 1.00 77.62 89 LEU A C 1
ATOM 739 O O . LEU A 1 89 ? -11.294 6.431 27.119 1.00 77.62 89 LEU A O 1
ATOM 743 N N . LYS A 1 90 ? -10.898 6.310 29.330 1.00 81.56 90 LYS A N 1
ATOM 744 C CA . LYS A 1 90 ? -9.450 6.547 29.232 1.00 81.56 90 LYS A CA 1
ATOM 745 C C . LYS A 1 90 ? -8.752 5.535 28.305 1.00 81.56 90 LYS A C 1
ATOM 747 O O . LYS A 1 90 ? -8.062 5.991 27.398 1.00 81.56 90 LYS A O 1
ATOM 752 N N 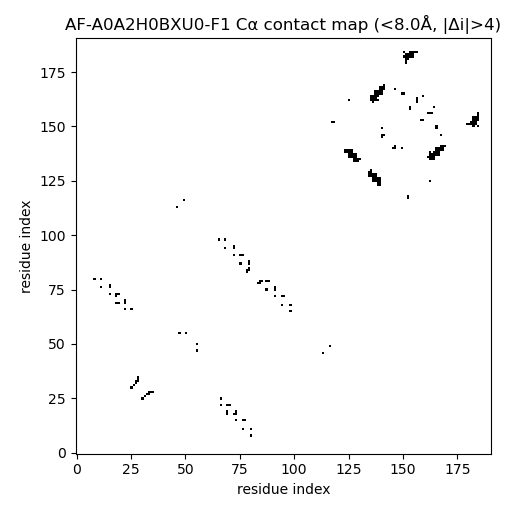. PRO A 1 91 ? -8.942 4.206 28.457 1.00 80.00 91 PRO A N 1
ATOM 753 C CA . PRO A 1 91 ? -8.316 3.249 27.549 1.00 80.00 91 PRO A CA 1
ATOM 754 C C . PRO A 1 91 ? -8.833 3.347 26.106 1.00 80.00 91 PRO A C 1
ATOM 756 O O . PRO A 1 91 ? -8.022 3.190 25.201 1.00 80.00 91 PRO A O 1
ATOM 759 N N . ILE A 1 92 ? -10.116 3.676 25.868 1.00 79.56 92 ILE A N 1
ATOM 760 C CA . ILE A 1 92 ? -10.624 3.918 24.499 1.00 79.56 92 ILE A CA 1
ATOM 761 C C . ILE A 1 92 ? -9.814 5.030 23.831 1.00 79.56 92 ILE A C 1
ATOM 763 O O . ILE A 1 92 ? -9.261 4.807 22.761 1.00 79.56 92 ILE A O 1
ATOM 767 N N . PHE A 1 93 ? -9.692 6.195 24.480 1.00 81.69 93 PHE A N 1
ATOM 768 C CA . PHE A 1 93 ? -8.970 7.335 23.905 1.00 81.69 93 PHE A CA 1
ATOM 769 C C . PHE A 1 93 ? -7.499 7.014 23.619 1.00 81.69 93 PHE A C 1
ATOM 771 O O . PHE A 1 93 ? -7.001 7.343 22.543 1.00 81.69 93 PHE A O 1
ATOM 778 N N . ILE A 1 94 ? -6.821 6.333 24.549 1.00 84.00 94 ILE A N 1
ATOM 779 C CA . ILE A 1 94 ? -5.415 5.938 24.385 1.00 84.00 94 ILE A CA 1
ATOM 780 C C . ILE A 1 94 ? -5.252 5.025 23.166 1.00 84.00 94 ILE A C 1
ATOM 782 O O . ILE A 1 94 ? -4.402 5.281 22.318 1.00 84.00 94 ILE A O 1
ATOM 786 N N . ILE A 1 95 ? -6.091 3.997 23.036 1.00 81.38 95 ILE A N 1
ATOM 787 C CA . ILE A 1 95 ? -5.977 3.025 21.942 1.00 81.38 95 ILE A CA 1
ATOM 788 C C . ILE A 1 95 ? -6.347 3.656 20.603 1.00 81.38 95 ILE A C 1
ATOM 790 O O . ILE A 1 95 ? -5.637 3.447 19.623 1.00 81.38 95 ILE A O 1
ATOM 794 N N . THR A 1 96 ? -7.386 4.496 20.558 1.00 77.38 96 THR A N 1
ATOM 795 C CA . THR A 1 96 ? -7.716 5.242 19.335 1.00 77.38 96 THR A CA 1
ATOM 796 C C . THR A 1 96 ? -6.563 6.143 18.888 1.00 77.38 96 THR A C 1
ATOM 798 O O . THR A 1 96 ? -6.255 6.190 17.701 1.00 77.38 96 THR A O 1
ATOM 801 N N . ALA A 1 97 ? -5.875 6.814 19.820 1.00 83.69 97 ALA A N 1
ATOM 802 C CA . ALA A 1 97 ? -4.734 7.670 19.498 1.00 83.69 97 ALA A CA 1
ATOM 803 C C . ALA A 1 97 ? -3.520 6.866 19.002 1.00 83.69 97 ALA A C 1
ATOM 805 O O . ALA A 1 97 ? -2.827 7.310 18.083 1.00 83.69 97 ALA A O 1
ATOM 806 N N . LEU A 1 98 ? -3.283 5.677 19.569 1.00 85.00 98 LEU A N 1
ATOM 807 C CA . LEU A 1 98 ? -2.231 4.765 19.113 1.00 85.00 98 LEU A CA 1
ATOM 808 C C . LEU A 1 98 ? -2.498 4.260 17.690 1.00 85.00 98 LEU A C 1
ATOM 810 O O . LEU A 1 98 ? -1.585 4.296 16.869 1.00 85.00 98 LEU A O 1
ATOM 814 N N . LEU A 1 99 ? -3.738 3.869 17.372 1.00 81.44 99 LEU A N 1
ATOM 815 C CA . LEU A 1 99 ? -4.106 3.441 16.018 1.00 81.44 99 LEU A CA 1
ATOM 816 C C . LEU A 1 99 ? -3.939 4.573 14.999 1.00 81.44 99 LEU A C 1
ATOM 818 O O . LEU A 1 99 ? -3.325 4.364 13.959 1.00 81.44 99 LEU A O 1
ATOM 822 N N . ILE A 1 100 ? -4.409 5.786 15.309 1.00 81.38 100 ILE A N 1
ATOM 823 C CA . ILE A 1 100 ? -4.254 6.944 14.410 1.00 81.38 100 ILE A CA 1
ATOM 824 C C . ILE A 1 100 ? -2.770 7.243 14.157 1.00 81.38 100 ILE A C 1
ATOM 826 O O . ILE A 1 100 ? -2.362 7.420 13.011 1.00 81.38 100 ILE A O 1
ATOM 830 N N . THR A 1 101 ? -1.953 7.268 15.214 1.00 84.50 101 THR A N 1
ATOM 831 C CA . THR A 1 101 ? -0.501 7.485 15.097 1.00 84.50 101 THR A CA 1
ATOM 832 C C . THR A 1 101 ? 0.156 6.413 14.227 1.00 84.50 101 THR A C 1
ATOM 834 O O . THR A 1 101 ? 0.990 6.729 13.380 1.00 84.50 101 THR A O 1
ATOM 837 N N . TYR A 1 102 ? -0.249 5.154 14.394 1.00 82.56 102 TYR A N 1
ATOM 838 C CA . TYR A 1 102 ? 0.214 4.044 13.570 1.00 82.56 102 TYR A CA 1
ATOM 839 C C . TYR A 1 102 ? -0.157 4.227 12.086 1.00 82.56 102 TYR A C 1
ATOM 841 O O . TYR A 1 102 ? 0.727 4.152 11.232 1.00 82.56 102 TYR A O 1
ATOM 849 N N . PHE A 1 103 ? -1.417 4.549 11.769 1.00 78.62 103 PHE A N 1
ATOM 850 C CA . PHE A 1 103 ? -1.846 4.804 10.388 1.00 78.62 103 PHE A CA 1
ATOM 851 C C . PHE A 1 103 ? -1.065 5.957 9.743 1.00 78.62 103 PHE A C 1
ATOM 853 O O . PHE A 1 103 ? -0.659 5.851 8.585 1.00 78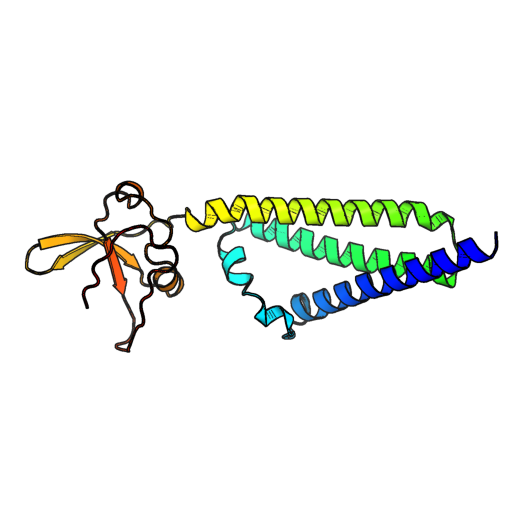.62 103 PHE A O 1
ATOM 860 N N . LEU A 1 104 ? -0.796 7.032 10.492 1.00 81.19 104 LEU A N 1
ATOM 861 C CA . LEU A 1 104 ? 0.018 8.155 10.017 1.00 81.19 104 LEU A CA 1
ATOM 862 C C . LEU A 1 104 ? 1.464 7.739 9.722 1.00 81.19 104 LEU A C 1
ATOM 864 O O . LEU A 1 104 ? 2.011 8.128 8.689 1.00 81.19 104 LEU A O 1
ATOM 868 N N . LEU A 1 105 ? 2.074 6.923 10.588 1.00 82.06 105 LEU A N 1
ATOM 869 C CA . LEU A 1 105 ? 3.416 6.382 10.366 1.00 82.06 105 LEU A CA 1
ATOM 870 C C . LEU A 1 105 ? 3.466 5.508 9.110 1.00 82.06 105 LEU A C 1
ATOM 872 O O . LEU A 1 105 ? 4.312 5.749 8.250 1.00 82.06 105 LEU A O 1
ATOM 876 N N . VAL A 1 106 ? 2.538 4.562 8.948 1.00 74.69 106 VAL A N 1
ATOM 877 C CA . VAL A 1 106 ? 2.475 3.700 7.753 1.00 74.69 106 VAL A CA 1
ATOM 878 C C . VAL A 1 106 ? 2.270 4.523 6.485 1.00 74.69 106 VAL A C 1
ATOM 880 O O . VAL A 1 106 ? 2.977 4.316 5.499 1.00 74.69 106 VAL A O 1
ATOM 883 N N . TYR A 1 107 ? 1.364 5.503 6.514 1.00 76.50 107 TYR A N 1
ATOM 884 C CA . TYR A 1 107 ? 1.136 6.397 5.382 1.00 76.50 107 TYR A CA 1
ATOM 885 C C . TYR A 1 107 ? 2.392 7.209 5.032 1.00 76.50 107 TYR A C 1
ATOM 887 O O . TYR A 1 107 ? 2.766 7.299 3.862 1.00 76.50 107 TYR A O 1
ATOM 895 N N . SER A 1 108 ? 3.105 7.734 6.036 1.00 73.50 108 SER A N 1
ATOM 896 C CA . SER A 1 108 ? 4.374 8.439 5.816 1.00 73.50 108 SER A CA 1
ATOM 897 C C . SER A 1 108 ? 5.463 7.530 5.232 1.00 73.50 108 SER A C 1
ATOM 899 O O . SER A 1 108 ? 6.182 7.951 4.327 1.00 73.50 108 SER A O 1
ATOM 901 N N . MET A 1 109 ? 5.548 6.268 5.671 1.00 69.25 109 MET A N 1
ATOM 902 C CA . MET A 1 109 ? 6.487 5.288 5.118 1.00 69.25 109 MET A CA 1
ATOM 903 C C . MET A 1 109 ? 6.156 4.951 3.660 1.00 69.25 109 MET A C 1
ATOM 905 O O . MET A 1 109 ? 7.065 4.863 2.838 1.00 69.25 109 MET A O 1
ATOM 909 N N . LEU A 1 110 ? 4.871 4.814 3.318 1.00 65.38 110 LEU A N 1
ATOM 910 C CA . LEU A 1 110 ? 4.415 4.595 1.941 1.00 65.38 110 LEU A CA 1
ATOM 911 C C . LEU A 1 110 ? 4.769 5.780 1.029 1.00 65.38 110 LEU A C 1
ATOM 913 O O . LEU A 1 110 ? 5.314 5.573 -0.054 1.00 65.38 110 LEU A O 1
ATOM 917 N N . LEU A 1 111 ? 4.534 7.014 1.485 1.00 64.38 111 LEU A N 1
ATOM 918 C CA . LEU A 1 111 ? 4.909 8.244 0.772 1.00 64.38 111 LEU A CA 1
ATOM 919 C C . LEU A 1 111 ? 6.419 8.346 0.528 1.00 64.38 111 LEU A C 1
ATOM 921 O O . LEU A 1 111 ? 6.847 8.663 -0.581 1.00 64.38 111 LEU A O 1
ATOM 925 N N . LEU A 1 112 ? 7.225 8.049 1.550 1.00 63.47 112 LEU A N 1
ATOM 926 C CA . LEU A 1 112 ? 8.685 8.070 1.453 1.00 63.47 112 LEU A CA 1
ATOM 927 C C . LEU A 1 112 ? 9.233 6.937 0.579 1.00 63.47 112 LEU A C 1
ATOM 929 O O . LEU A 1 112 ? 10.280 7.108 -0.036 1.00 63.47 112 LEU A O 1
ATOM 933 N N . ASN A 1 113 ? 8.553 5.790 0.499 1.00 54.56 113 ASN A N 1
ATOM 934 C CA . ASN A 1 113 ? 9.014 4.686 -0.339 1.00 54.56 113 ASN A CA 1
ATOM 935 C C . ASN A 1 113 ? 8.526 4.779 -1.792 1.00 54.56 113 ASN A C 1
ATOM 937 O O . ASN A 1 113 ? 9.174 4.231 -2.680 1.00 54.56 113 ASN A O 1
ATOM 941 N N . HIS A 1 114 ? 7.448 5.521 -2.067 1.00 49.81 114 HIS A N 1
ATOM 942 C CA . HIS A 1 114 ? 6.996 5.792 -3.434 1.00 49.81 114 HIS A CA 1
ATOM 943 C C . HIS A 1 114 ? 8.056 6.544 -4.258 1.00 49.81 114 HIS A C 1
ATOM 945 O O . HIS A 1 114 ? 8.243 6.249 -5.438 1.00 49.81 114 HIS A O 1
ATOM 951 N N . SER A 1 115 ? 8.818 7.456 -3.640 1.00 48.97 115 SER A N 1
ATOM 952 C CA . SER A 1 115 ? 9.938 8.129 -4.315 1.00 48.97 115 SER A CA 1
ATOM 953 C C . SER A 1 115 ? 11.099 7.175 -4.635 1.00 48.97 115 SER A C 1
ATOM 955 O O . SER A 1 115 ? 11.744 7.332 -5.670 1.00 48.97 115 SER A O 1
ATOM 957 N N . ASN A 1 116 ? 11.325 6.149 -3.808 1.00 42.69 116 ASN A N 1
ATOM 958 C CA . ASN A 1 116 ? 12.383 5.154 -4.005 1.00 42.69 116 ASN A CA 1
ATOM 959 C C . ASN A 1 116 ? 11.975 3.993 -4.934 1.00 42.69 116 ASN A C 1
ATOM 961 O O . ASN A 1 116 ? 12.845 3.391 -5.561 1.00 42.69 116 ASN A O 1
ATOM 965 N N . PHE A 1 117 ? 10.679 3.686 -5.072 1.00 45.66 117 PHE A N 1
ATOM 966 C CA . PHE A 1 117 ? 10.181 2.596 -5.925 1.00 45.66 117 PHE A CA 1
ATOM 967 C C . PHE A 1 117 ? 10.374 2.857 -7.422 1.00 45.66 117 PHE A C 1
ATOM 969 O O . PHE A 1 117 ? 10.780 1.965 -8.170 1.00 45.66 117 PHE A O 1
ATOM 976 N N . TYR A 1 118 ? 10.160 4.0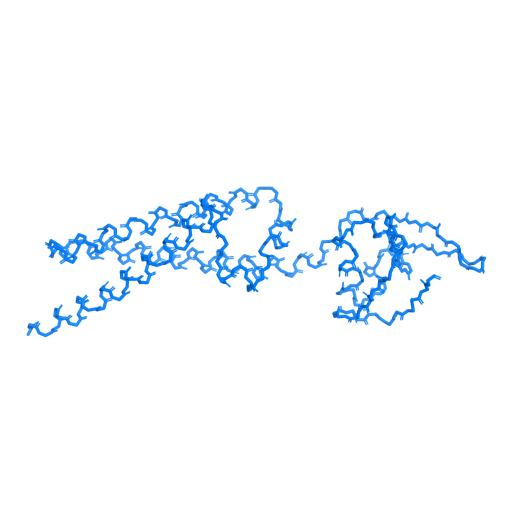89 -7.885 1.00 44.88 118 TYR A N 1
ATOM 977 C CA . TYR A 1 118 ? 10.457 4.403 -9.284 1.00 44.88 118 TYR A CA 1
ATOM 978 C C . TYR A 1 118 ? 11.957 4.320 -9.584 1.00 44.88 118 TYR A C 1
ATOM 980 O O . TYR A 1 118 ? 12.342 3.927 -10.688 1.00 44.88 118 TYR A O 1
ATOM 988 N N . PHE A 1 119 ? 12.795 4.580 -8.578 1.00 45.06 119 PHE A N 1
ATOM 989 C CA . PHE A 1 119 ? 14.250 4.610 -8.693 1.00 45.06 119 PHE A CA 1
ATOM 990 C C . PHE A 1 119 ? 14.959 3.283 -8.401 1.00 45.06 119 PHE A C 1
ATOM 992 O O . PHE A 1 119 ? 16.166 3.193 -8.647 1.00 45.06 119 PHE A O 1
ATOM 999 N N . SER A 1 120 ? 14.262 2.232 -7.951 1.00 42.94 120 SER A N 1
ATOM 1000 C CA . SER A 1 120 ? 14.861 0.900 -7.900 1.00 42.94 120 SER A CA 1
ATOM 1001 C C . SER A 1 120 ? 15.023 0.382 -9.330 1.00 42.94 120 SER A C 1
ATOM 1003 O O . SER A 1 120 ? 14.091 -0.035 -10.021 1.00 42.94 120 SER A O 1
ATOM 1005 N N . ILE A 1 121 ? 16.254 0.503 -9.816 1.00 47.03 121 ILE A N 1
ATOM 1006 C CA . ILE A 1 121 ? 16.744 -0.208 -10.985 1.00 47.03 121 ILE A CA 1
ATOM 1007 C C . ILE A 1 121 ? 17.059 -1.608 -10.443 1.00 47.03 121 ILE A C 1
ATOM 1009 O O . ILE A 1 121 ? 18.084 -1.732 -9.762 1.00 47.03 121 ILE A O 1
ATOM 1013 N N . PRO A 1 122 ? 16.218 -2.647 -10.666 1.00 49.25 122 PRO A N 1
ATOM 1014 C CA . PRO A 1 122 ? 16.692 -4.022 -10.493 1.00 49.25 122 PRO A CA 1
ATOM 1015 C C . PRO A 1 122 ? 17.975 -4.159 -11.317 1.00 49.25 122 PRO A C 1
ATOM 1017 O O . PRO A 1 122 ? 18.165 -3.372 -12.242 1.00 49.25 122 PRO A O 1
ATOM 1020 N N . ASN A 1 123 ? 18.897 -5.054 -10.960 1.00 53.50 123 ASN A N 1
ATOM 1021 C CA . ASN A 1 123 ? 20.138 -5.265 -11.716 1.00 53.50 123 ASN A CA 1
ATOM 1022 C C . ASN A 1 123 ? 19.808 -5.557 -13.191 1.00 53.50 123 ASN A C 1
ATOM 1024 O O . ASN A 1 123 ? 19.629 -6.706 -13.564 1.00 53.50 123 ASN A O 1
ATOM 1028 N N . LYS A 1 124 ? 19.657 -4.504 -14.004 1.00 62.59 124 LYS A N 1
ATOM 1029 C CA . LYS A 1 124 ? 19.159 -4.610 -15.367 1.00 62.59 124 LYS A CA 1
ATOM 1030 C C . LYS A 1 124 ? 20.289 -5.180 -16.186 1.00 62.59 124 LYS A C 1
ATOM 1032 O O . LYS A 1 124 ? 21.344 -4.552 -16.321 1.00 62.59 124 LYS A O 1
ATOM 1037 N N . GLU A 1 125 ? 20.059 -6.375 -16.696 1.00 76.75 125 GLU A N 1
ATOM 1038 C CA . GLU A 1 125 ? 20.927 -6.969 -17.686 1.00 76.75 125 GLU A CA 1
ATOM 1039 C C . GLU A 1 125 ? 20.931 -6.076 -18.930 1.00 76.75 125 GLU A C 1
ATOM 1041 O O . GLU A 1 125 ? 19.919 -5.490 -19.330 1.00 76.75 125 GLU A O 1
ATOM 1046 N N . PHE A 1 126 ? 22.123 -5.896 -19.492 1.00 88.44 126 PHE A N 1
ATOM 1047 C CA . PHE A 1 126 ? 22.304 -5.153 -20.727 1.00 88.44 126 PHE A CA 1
ATOM 1048 C C . PHE A 1 126 ? 22.478 -6.142 -21.864 1.00 88.44 126 PHE A C 1
ATOM 1050 O O . PHE A 1 126 ? 23.252 -7.090 -21.745 1.00 88.44 126 PHE A O 1
ATOM 1057 N N . ILE A 1 127 ? 21.863 -5.842 -23.000 1.00 91.06 127 ILE A N 1
ATOM 1058 C CA . ILE A 1 127 ? 22.112 -6.550 -24.249 1.00 91.06 127 ILE A CA 1
ATOM 1059 C C . ILE A 1 127 ? 22.722 -5.605 -25.276 1.00 91.06 127 ILE A C 1
ATOM 1061 O O . ILE A 1 127 ? 22.374 -4.426 -25.356 1.00 91.06 127 ILE A O 1
ATOM 1065 N N . ASN A 1 128 ? 23.656 -6.127 -26.067 1.00 92.94 128 ASN A N 1
ATOM 1066 C CA . ASN A 1 128 ? 24.161 -5.432 -27.241 1.00 92.94 128 ASN A CA 1
ATOM 1067 C C . ASN A 1 128 ? 23.343 -5.885 -28.452 1.00 92.94 128 ASN A C 1
ATOM 1069 O O . ASN A 1 128 ? 23.445 -7.039 -28.860 1.00 92.94 128 ASN A O 1
ATOM 1073 N N . TYR A 1 129 ? 22.554 -4.983 -29.026 1.00 92.12 129 TYR A N 1
ATOM 1074 C CA . TYR A 1 129 ? 21.704 -5.258 -30.183 1.00 92.12 129 TYR A CA 1
ATOM 1075 C C . TYR A 1 129 ? 22.129 -4.396 -31.373 1.00 92.12 129 TYR A C 1
ATOM 1077 O O . TYR A 1 129 ? 22.541 -3.252 -31.189 1.00 92.12 129 TYR A O 1
ATOM 1085 N N . SER A 1 130 ? 22.080 -4.940 -32.590 1.00 91.88 130 SER A N 1
ATOM 1086 C CA . SER A 1 130 ? 22.515 -4.219 -33.794 1.00 91.88 130 SER A CA 1
ATOM 1087 C C . SER A 1 130 ? 21.327 -3.890 -34.688 1.00 91.88 130 SER A C 1
ATOM 1089 O O . SER A 1 130 ? 20.638 -4.799 -35.134 1.00 91.88 130 SER A O 1
ATOM 1091 N N . ILE A 1 131 ? 21.129 -2.605 -34.985 1.00 89.56 131 ILE A N 1
ATOM 1092 C CA . ILE A 1 131 ? 20.121 -2.116 -35.936 1.00 89.56 131 ILE A CA 1
ATOM 1093 C C . ILE A 1 131 ? 20.881 -1.415 -37.060 1.00 89.56 131 ILE A C 1
ATOM 1095 O O . ILE A 1 131 ? 21.683 -0.524 -36.785 1.00 89.56 131 ILE A O 1
ATOM 1099 N N . ASN A 1 132 ? 20.678 -1.830 -38.315 1.00 89.00 132 ASN A N 1
ATOM 1100 C CA . ASN A 1 132 ? 21.358 -1.263 -39.492 1.00 89.00 132 ASN A CA 1
ATOM 1101 C C . ASN A 1 132 ? 22.885 -1.134 -39.305 1.00 89.00 132 ASN A C 1
ATOM 1103 O O . ASN A 1 132 ? 23.462 -0.065 -39.496 1.00 89.00 132 ASN A O 1
ATOM 1107 N N . ASN A 1 133 ? 23.535 -2.210 -38.850 1.00 90.62 133 ASN A N 1
ATOM 1108 C CA . ASN A 1 133 ? 24.973 -2.281 -38.537 1.00 90.62 133 ASN A CA 1
ATOM 1109 C C . ASN A 1 133 ? 25.469 -1.349 -37.411 1.00 90.62 133 ASN A C 1
ATOM 1111 O O . ASN A 1 133 ? 26.662 -1.352 -37.104 1.00 90.62 133 ASN A O 1
ATOM 1115 N N . THR A 1 134 ? 24.585 -0.610 -36.741 1.00 91.50 134 THR A N 1
ATOM 1116 C CA . THR A 1 134 ? 24.923 0.192 -35.561 1.00 91.50 134 THR A CA 1
ATOM 1117 C C . THR A 1 134 ? 24.646 -0.614 -34.299 1.00 91.50 134 THR A C 1
ATOM 1119 O O . THR A 1 134 ? 23.545 -1.129 -34.116 1.00 91.50 134 THR A O 1
ATOM 1122 N N . LYS A 1 135 ? 25.649 -0.742 -33.423 1.00 93.00 135 LYS A N 1
ATOM 1123 C CA . LYS A 1 135 ? 25.526 -1.457 -32.146 1.00 93.00 135 LYS A CA 1
ATOM 1124 C C . LYS A 1 135 ? 24.981 -0.531 -31.064 1.00 93.00 135 LYS A C 1
ATOM 1126 O O . LYS A 1 135 ? 25.535 0.542 -30.834 1.00 93.00 135 LYS A O 1
ATOM 1131 N N . TYR A 1 136 ? 23.959 -0.998 -30.361 1.00 93.06 136 TYR A N 1
ATOM 1132 C CA . TYR A 1 136 ? 23.332 -0.312 -29.243 1.00 93.06 136 TYR A CA 1
ATOM 1133 C C . TYR A 1 136 ? 23.428 -1.156 -27.981 1.00 93.06 136 TYR A C 1
ATOM 1135 O O . TYR A 1 136 ? 23.138 -2.352 -28.003 1.00 93.06 136 TYR A O 1
ATOM 1143 N N . LYS A 1 137 ? 23.784 -0.517 -26.867 1.00 93.69 137 LYS A N 1
ATOM 1144 C CA . LYS A 1 137 ? 23.676 -1.115 -25.535 1.00 93.69 137 LYS A CA 1
ATOM 1145 C C . LYS A 1 137 ? 22.300 -0.796 -24.954 1.00 93.69 137 LYS A C 1
ATOM 1147 O O . LYS A 1 137 ? 22.015 0.368 -24.667 1.00 93.69 137 LYS A O 1
ATOM 1152 N N . LEU A 1 138 ? 21.452 -1.804 -24.784 1.00 93.00 138 LEU A N 1
ATOM 1153 C CA . LEU A 1 138 ? 20.048 -1.651 -24.399 1.00 93.00 138 LEU A CA 1
ATOM 1154 C C . LEU A 1 138 ? 19.763 -2.335 -23.062 1.00 93.00 138 LEU A C 1
ATOM 1156 O O . LEU A 1 138 ? 20.368 -3.354 -22.735 1.00 93.00 138 LEU A O 1
ATOM 1160 N N . LEU A 1 139 ? 18.842 -1.760 -22.295 1.00 92.31 139 LEU A N 1
ATOM 1161 C CA . LEU A 1 139 ? 18.233 -2.414 -21.138 1.00 92.31 139 LEU A CA 1
ATOM 1162 C C . LEU A 1 139 ? 17.260 -3.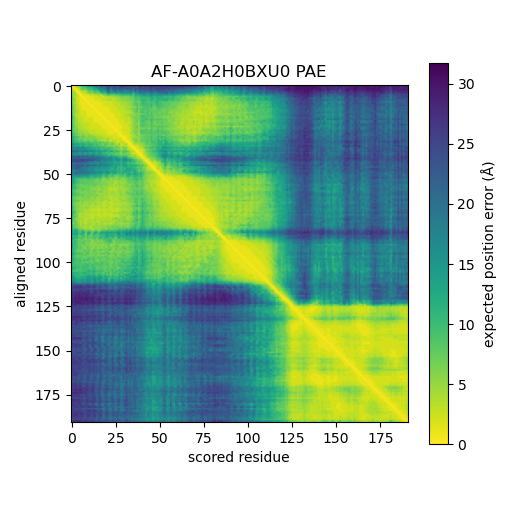489 -21.618 1.00 92.31 139 LEU A C 1
ATOM 1164 O O . LEU A 1 139 ? 16.516 -3.232 -22.561 1.00 92.31 139 LEU A O 1
ATOM 1168 N N . ILE A 1 140 ? 17.234 -4.645 -20.966 1.00 91.44 140 ILE A N 1
ATOM 1169 C CA . ILE A 1 140 ? 16.249 -5.691 -21.255 1.00 91.44 140 ILE A CA 1
ATOM 1170 C C . ILE A 1 140 ? 14.968 -5.414 -20.457 1.00 91.44 140 ILE A C 1
ATOM 1172 O O . ILE A 1 140 ? 15.033 -4.943 -19.319 1.00 91.44 140 ILE A O 1
ATOM 1176 N N . ALA A 1 141 ? 13.824 -5.636 -21.100 1.00 91.44 141 ALA A N 1
ATOM 1177 C CA . ALA A 1 141 ? 12.514 -5.740 -20.479 1.00 91.44 141 ALA A CA 1
ATOM 1178 C C . ALA A 1 141 ? 11.833 -7.008 -21.015 1.00 91.44 141 ALA A C 1
ATOM 1180 O O . ALA A 1 141 ? 11.308 -7.002 -22.132 1.00 91.44 141 ALA A O 1
ATOM 1181 N N . ASP A 1 142 ? 11.886 -8.101 -20.262 1.00 90.88 142 ASP A N 1
ATOM 1182 C CA . ASP A 1 142 ? 11.357 -9.420 -20.653 1.00 90.88 142 ASP A CA 1
ATOM 1183 C C . ASP A 1 142 ? 10.249 -9.934 -19.718 1.00 90.88 142 ASP A C 1
ATOM 1185 O O . ASP A 1 142 ? 9.561 -10.902 -20.042 1.00 90.88 142 ASP A O 1
ATOM 1189 N N . GLU A 1 143 ? 9.998 -9.230 -18.613 1.00 86.00 143 GLU A N 1
ATOM 1190 C CA . GLU A 1 143 ? 8.850 -9.455 -17.739 1.00 86.00 143 GLU A CA 1
ATOM 1191 C C . GLU A 1 143 ? 7.758 -8.388 -17.912 1.00 86.00 143 GLU A C 1
ATOM 1193 O O . GLU A 1 143 ? 8.027 -7.210 -18.158 1.00 86.00 143 GLU A O 1
ATOM 1198 N N . GLN A 1 144 ? 6.500 -8.765 -17.652 1.00 84.88 144 GLN A N 1
ATOM 1199 C CA . GLN A 1 144 ? 5.345 -7.862 -17.754 1.00 84.88 144 GLN A CA 1
ATOM 1200 C C . GLN A 1 144 ? 5.522 -6.548 -16.975 1.00 84.88 144 GLN A C 1
ATOM 1202 O O . GLN A 1 144 ? 5.195 -5.475 -17.479 1.00 84.88 144 GLN A O 1
ATOM 1207 N N . LYS A 1 145 ? 6.100 -6.610 -15.771 1.00 80.38 145 LYS A N 1
ATOM 1208 C CA . LYS A 1 145 ? 6.356 -5.418 -14.948 1.00 80.38 145 LYS A CA 1
ATOM 1209 C C . LYS A 1 145 ? 7.352 -4.460 -15.599 1.00 80.38 145 LYS A C 1
ATOM 1211 O O . LYS A 1 145 ? 7.258 -3.244 -15.433 1.00 80.38 145 LYS A O 1
ATOM 1216 N N . GLU A 1 146 ? 8.328 -4.998 -16.319 1.00 86.19 146 GLU A N 1
ATOM 1217 C CA . GLU A 1 146 ? 9.330 -4.203 -17.019 1.00 86.19 146 GLU A CA 1
ATOM 1218 C C . GLU A 1 146 ? 8.757 -3.595 -18.296 1.00 86.19 146 GLU A C 1
ATOM 1220 O O . GLU A 1 146 ? 9.085 -2.450 -18.611 1.00 86.19 146 GLU A O 1
ATOM 1225 N N . TRP A 1 147 ? 7.847 -4.303 -18.974 1.00 89.25 147 TRP A N 1
ATOM 1226 C CA . TRP A 1 147 ? 7.099 -3.762 -20.109 1.00 89.25 147 TRP A CA 1
ATOM 1227 C C . TRP A 1 147 ? 6.235 -2.569 -19.701 1.00 89.25 147 TRP A C 1
ATOM 1229 O O . TRP A 1 147 ? 6.271 -1.527 -20.354 1.00 89.25 147 TRP A O 1
ATOM 1239 N N . GLU A 1 148 ? 5.502 -2.697 -18.593 1.00 86.81 148 GLU A N 1
ATOM 1240 C CA . GLU A 1 148 ? 4.635 -1.639 -18.065 1.00 86.81 148 GLU A CA 1
ATOM 1241 C C . GLU A 1 148 ? 5.438 -0.417 -17.592 1.00 86.81 148 GLU A C 1
ATOM 1243 O O . GLU A 1 148 ? 5.040 0.721 -17.852 1.00 86.81 148 GLU A O 1
ATOM 1248 N N . LYS A 1 149 ? 6.592 -0.637 -16.941 1.00 86.19 149 LYS A N 1
ATOM 1249 C CA . LYS A 1 149 ? 7.473 0.436 -16.445 1.00 86.19 149 LYS A CA 1
ATOM 1250 C C . LYS A 1 149 ? 8.262 1.121 -17.560 1.00 86.19 149 LYS A C 1
ATOM 1252 O O . LYS A 1 149 ? 8.464 2.334 -17.510 1.00 86.19 149 LYS A O 1
ATOM 1257 N N . GLY A 1 150 ? 8.780 0.361 -18.522 1.00 90.38 150 GLY A N 1
ATOM 1258 C CA . GLY A 1 150 ? 9.611 0.860 -19.613 1.00 90.38 150 GLY A CA 1
ATOM 1259 C C . GLY A 1 150 ? 10.720 1.825 -19.160 1.00 90.38 150 GLY A C 1
ATOM 1260 O O . GLY A 1 150 ? 11.518 1.542 -18.256 1.00 90.38 150 GLY A O 1
ATOM 1261 N N . LEU A 1 151 ? 10.743 3.003 -19.792 1.00 90.50 151 LEU A N 1
ATOM 1262 C CA . LEU A 1 151 ? 11.642 4.120 -19.477 1.00 90.50 151 LEU A CA 1
ATOM 1263 C C . LEU A 1 151 ? 10.951 5.258 -18.704 1.00 90.50 151 LEU A C 1
ATOM 1265 O O . LEU A 1 151 ? 11.423 6.398 -18.730 1.00 90.50 151 LEU A O 1
ATOM 1269 N N . MET A 1 152 ? 9.858 4.972 -17.994 1.00 86.62 152 MET A N 1
ATOM 1270 C CA . MET A 1 152 ? 9.212 5.972 -17.144 1.00 86.62 152 MET A CA 1
ATOM 1271 C C . MET A 1 152 ? 10.176 6.494 -16.071 1.00 86.62 152 MET A C 1
ATOM 1273 O O . MET A 1 152 ? 11.025 5.764 -15.557 1.00 86.62 152 MET A O 1
ATOM 1277 N N . PHE A 1 153 ? 10.021 7.767 -15.714 1.00 84.56 153 PHE A N 1
ATOM 1278 C CA . PHE A 1 153 ? 10.757 8.472 -14.655 1.00 84.56 153 PHE A CA 1
ATOM 1279 C C . PHE A 1 153 ? 12.251 8.707 -14.873 1.00 84.56 153 PHE A C 1
ATOM 1281 O O . PHE A 1 153 ? 12.830 9.498 -14.128 1.00 84.56 153 PHE A O 1
ATOM 1288 N N . TYR A 1 154 ? 12.853 8.140 -15.920 1.00 82.94 154 TYR A N 1
ATOM 1289 C CA . TYR A 1 154 ? 14.185 8.550 -16.348 1.00 82.94 154 TYR A CA 1
ATOM 1290 C C . TYR A 1 154 ? 14.114 9.965 -16.916 1.00 82.94 154 TYR A C 1
ATOM 1292 O O . TYR A 1 154 ? 13.392 10.222 -17.880 1.00 82.94 154 TYR A O 1
ATOM 1300 N N . LYS A 1 155 ? 14.855 10.893 -16.311 1.00 82.38 155 LYS A N 1
ATOM 1301 C CA . LYS A 1 155 ? 14.895 12.302 -16.736 1.00 82.38 155 LYS A CA 1
ATOM 1302 C C . LYS A 1 155 ? 16.097 12.595 -17.613 1.00 82.38 155 LYS A C 1
ATOM 1304 O O . LYS A 1 155 ? 16.045 13.475 -18.468 1.00 82.38 155 LYS A O 1
ATOM 1309 N N . THR A 1 156 ? 17.188 11.862 -17.410 1.00 83.25 156 THR A N 1
ATOM 1310 C CA . THR A 1 156 ? 18.438 12.075 -18.135 1.00 83.25 156 THR A CA 1
ATOM 1311 C C . THR A 1 156 ? 19.042 10.763 -18.620 1.00 83.25 156 THR A C 1
ATOM 1313 O O . THR A 1 156 ? 18.942 9.726 -17.970 1.00 83.25 156 THR A O 1
ATOM 1316 N N . LYS A 1 157 ? 19.766 10.805 -19.748 1.00 82.44 157 LYS A N 1
ATOM 1317 C CA . LYS A 1 157 ? 20.496 9.634 -20.273 1.00 82.44 157 LYS A CA 1
ATOM 1318 C C . LYS A 1 157 ? 21.538 9.083 -19.287 1.00 82.44 157 LYS A C 1
ATOM 1320 O O . LYS A 1 157 ? 21.872 7.906 -19.345 1.00 82.44 157 LYS A O 1
ATOM 1325 N N . LYS A 1 158 ? 22.041 9.910 -18.362 1.00 82.19 158 LYS A N 1
ATOM 1326 C CA . LYS A 1 158 ? 22.991 9.480 -17.322 1.00 82.19 158 LYS A CA 1
ATOM 1327 C C . LYS A 1 158 ? 22.368 8.456 -16.367 1.00 82.19 158 LYS A C 1
ATOM 1329 O O . LYS A 1 158 ? 23.054 7.532 -15.938 1.00 82.19 158 LYS A O 1
ATOM 1334 N N . GLU A 1 159 ? 21.071 8.572 -16.091 1.00 80.38 159 GLU A N 1
ATOM 1335 C CA . GLU A 1 159 ? 20.335 7.646 -15.219 1.00 80.38 159 GLU A CA 1
ATOM 1336 C C . GLU A 1 159 ? 20.188 6.244 -15.832 1.00 80.38 159 GLU A C 1
ATOM 1338 O O . GL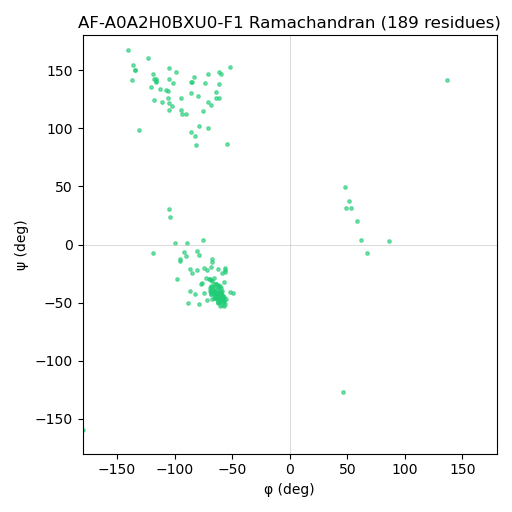U A 1 159 ? 20.007 5.271 -15.102 1.00 80.38 159 GLU A O 1
ATOM 1343 N N . LEU A 1 160 ? 20.358 6.107 -17.155 1.00 82.62 160 LEU A N 1
ATOM 1344 C CA . LEU A 1 160 ? 20.361 4.817 -17.854 1.00 82.62 160 LEU A CA 1
ATOM 1345 C C . LEU A 1 160 ? 21.660 4.017 -17.652 1.00 82.62 160 LEU A C 1
ATOM 1347 O O . LEU A 1 160 ? 21.820 2.960 -18.256 1.00 82.62 160 LEU A O 1
ATOM 1351 N N . LYS A 1 161 ? 22.610 4.491 -16.830 1.00 84.00 161 LYS A N 1
ATOM 1352 C CA . LYS A 1 161 ? 23.869 3.782 -16.514 1.00 84.00 161 LYS A CA 1
ATOM 1353 C C . LYS A 1 161 ? 24.641 3.327 -17.769 1.00 84.00 161 LYS A C 1
ATOM 1355 O O . LYS A 1 161 ? 25.233 2.250 -17.808 1.00 84.00 161 LYS A O 1
ATOM 1360 N N . GLY A 1 162 ? 24.623 4.160 -18.811 1.00 84.00 162 GLY A N 1
ATOM 1361 C CA . GLY A 1 162 ? 25.304 3.899 -20.081 1.00 84.00 162 GLY A CA 1
ATOM 1362 C C . GLY A 1 162 ? 24.507 3.075 -21.098 1.00 84.00 162 GLY A C 1
ATOM 1363 O O . GLY A 1 162 ? 25.048 2.788 -22.163 1.00 84.00 162 GLY A O 1
ATOM 1364 N N . ALA A 1 163 ? 23.252 2.707 -20.818 1.00 89.00 163 ALA A N 1
ATOM 1365 C CA . ALA A 1 163 ? 22.342 2.245 -21.865 1.00 89.00 163 ALA A CA 1
ATOM 1366 C C . ALA A 1 163 ? 21.917 3.405 -22.775 1.00 89.00 163 ALA A C 1
ATOM 1368 O O . ALA A 1 163 ? 21.749 4.545 -22.339 1.00 89.00 163 ALA A O 1
ATOM 1369 N N . GLN A 1 164 ? 21.714 3.083 -24.046 1.00 91.19 164 GLN A N 1
ATOM 1370 C CA . GLN A 1 164 ? 21.228 4.000 -25.076 1.00 91.19 164 GLN A CA 1
ATOM 1371 C C . GLN A 1 164 ? 19.711 3.896 -25.275 1.00 91.19 164 GLN A C 1
ATOM 1373 O O . GLN A 1 164 ? 19.125 4.771 -25.903 1.00 91.19 164 GLN A O 1
ATOM 1378 N N . GLY A 1 165 ? 19.081 2.859 -24.721 1.00 91.94 165 GLY A N 1
ATOM 1379 C CA . GLY A 1 165 ? 17.649 2.609 -24.823 1.00 91.94 165 GLY A CA 1
ATOM 1380 C C . GLY A 1 165 ? 17.239 1.345 -24.073 1.00 91.94 165 GLY A C 1
ATOM 1381 O O . GLY A 1 165 ? 17.965 0.865 -23.197 1.00 91.94 165 GLY A O 1
ATOM 1382 N N . MET A 1 166 ? 16.081 0.806 -24.436 1.00 93.06 166 MET A N 1
ATOM 1383 C CA . MET A 1 166 ? 15.509 -0.416 -23.879 1.00 93.06 166 MET A CA 1
ATOM 1384 C C . MET A 1 166 ? 14.945 -1.276 -25.007 1.00 93.06 166 MET A C 1
ATOM 1386 O O . MET A 1 166 ? 14.381 -0.739 -25.957 1.00 93.06 166 MET A O 1
ATOM 1390 N N . ILE A 1 167 ? 15.108 -2.590 -24.895 1.00 93.50 167 ILE A N 1
ATOM 1391 C CA . ILE A 1 167 ? 14.485 -3.582 -25.764 1.00 93.50 167 ILE A CA 1
ATOM 1392 C C . ILE A 1 167 ? 13.387 -4.302 -24.985 1.00 93.50 167 ILE A C 1
ATOM 1394 O O . ILE A 1 167 ? 13.601 -4.719 -23.848 1.00 93.50 167 ILE A O 1
ATOM 1398 N N . PHE A 1 168 ? 12.220 -4.434 -25.605 1.00 93.25 168 PHE A N 1
ATOM 1399 C CA . PHE A 1 168 ? 11.082 -5.160 -25.053 1.00 93.25 168 PHE A CA 1
ATOM 1400 C C . PHE A 1 168 ? 11.009 -6.524 -25.735 1.00 93.25 168 PHE A C 1
ATOM 1402 O O . PHE A 1 168 ? 10.880 -6.593 -26.958 1.00 93.25 168 PHE A O 1
ATOM 1409 N N . ILE A 1 169 ? 11.132 -7.600 -24.962 1.00 92.44 169 ILE A N 1
ATOM 1410 C CA . ILE A 1 169 ? 11.057 -8.976 -25.458 1.00 92.44 169 ILE A CA 1
ATOM 1411 C C . ILE A 1 169 ? 9.703 -9.535 -25.046 1.00 92.44 169 ILE A C 1
ATOM 1413 O O . ILE A 1 169 ? 9.435 -9.680 -23.860 1.00 92.44 169 ILE A O 1
ATOM 1417 N N . PHE A 1 170 ? 8.860 -9.853 -26.026 1.00 92.56 170 PHE A N 1
ATOM 1418 C CA . PHE A 1 170 ? 7.548 -10.449 -25.794 1.00 92.56 170 PHE A CA 1
ATOM 1419 C C . PHE A 1 170 ? 7.569 -11.944 -26.157 1.00 92.56 170 PHE A C 1
ATOM 1421 O O . PHE A 1 170 ? 8.206 -12.308 -27.149 1.00 92.56 170 PHE A O 1
ATOM 1428 N N . PRO A 1 171 ? 6.878 -12.818 -25.401 1.00 92.50 171 PRO A N 1
ATOM 1429 C CA . PRO A 1 171 ? 6.876 -14.262 -25.653 1.00 92.50 171 PRO A CA 1
ATOM 1430 C C . PRO A 1 171 ? 6.077 -14.652 -26.904 1.00 92.50 171 PRO A C 1
ATOM 1432 O O . PRO A 1 171 ? 6.294 -15.716 -27.480 1.00 92.50 171 PRO A O 1
ATOM 1435 N N . ASP A 1 172 ? 5.156 -13.791 -27.330 1.00 93.75 172 ASP A N 1
ATOM 1436 C CA . ASP A 1 172 ? 4.228 -14.015 -28.427 1.00 93.75 172 ASP A CA 1
ATOM 1437 C C . ASP A 1 172 ? 4.143 -12.801 -29.363 1.00 93.75 172 ASP A C 1
ATOM 1439 O O . ASP A 1 172 ? 4.323 -11.639 -28.9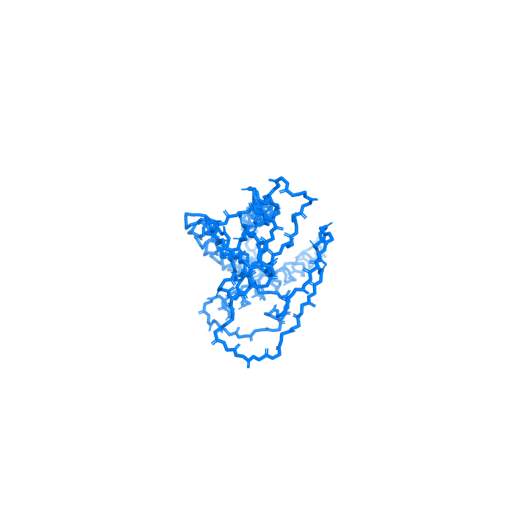69 1.00 93.75 172 ASP A O 1
ATOM 1443 N N . LYS A 1 173 ? 3.863 -13.094 -30.636 1.00 92.19 173 LYS A N 1
ATOM 1444 C CA . LYS A 1 173 ? 3.669 -12.096 -31.686 1.00 92.19 173 LYS A CA 1
ATOM 1445 C C . LYS A 1 173 ? 2.214 -11.637 -31.680 1.00 92.19 173 LYS A C 1
ATOM 1447 O O . LYS A 1 173 ? 1.366 -12.272 -32.299 1.00 92.19 173 LYS A O 1
ATOM 1452 N N . ASP A 1 174 ? 1.966 -10.519 -31.014 1.00 92.31 174 ASP A N 1
ATOM 1453 C CA . ASP A 1 174 ? 0.650 -9.889 -30.919 1.00 92.31 174 ASP A CA 1
ATOM 1454 C C . ASP A 1 174 ? 0.775 -8.358 -31.004 1.00 92.31 174 ASP A C 1
ATOM 1456 O O . ASP A 1 174 ? 1.873 -7.796 -30.911 1.00 92.31 174 ASP A O 1
ATOM 1460 N N . TYR A 1 175 ? -0.347 -7.673 -31.192 1.00 90.75 175 TYR A N 1
ATOM 1461 C CA . TYR A 1 175 ? -0.420 -6.219 -31.171 1.00 90.75 175 TYR A CA 1
ATOM 1462 C C . TYR A 1 175 ? -0.071 -5.688 -29.777 1.00 90.75 175 TYR A C 1
ATOM 1464 O O . TYR A 1 175 ? -0.695 -6.061 -28.783 1.00 90.75 175 TYR A O 1
ATOM 1472 N N . ARG A 1 176 ? 0.904 -4.769 -29.692 1.00 90.12 176 ARG A N 1
ATOM 1473 C CA . ARG A 1 176 ? 1.218 -4.050 -28.445 1.00 90.12 176 ARG A CA 1
ATOM 1474 C C . ARG A 1 176 ? 0.954 -2.562 -28.603 1.00 90.12 176 ARG A C 1
ATOM 1476 O O . ARG A 1 176 ? 1.281 -1.958 -29.623 1.00 90.12 176 ARG A O 1
ATOM 1483 N N . THR A 1 177 ? 0.401 -1.973 -27.554 1.00 90.19 177 THR A N 1
ATOM 1484 C CA . THR A 1 177 ? 0.181 -0.532 -27.466 1.00 90.19 177 THR A CA 1
ATOM 1485 C C . THR A 1 177 ? 1.213 0.051 -26.523 1.00 90.19 177 THR A C 1
ATOM 1487 O O . THR A 1 177 ? 1.271 -0.323 -25.354 1.00 90.19 177 THR A O 1
ATOM 1490 N N . PHE A 1 178 ? 2.009 0.987 -27.026 1.00 90.56 178 PHE A N 1
ATOM 1491 C CA . PHE A 1 178 ? 2.934 1.762 -26.211 1.00 90.56 178 PHE A CA 1
ATOM 1492 C C . PHE A 1 178 ? 2.332 3.126 -25.882 1.00 90.56 178 PHE A C 1
ATOM 1494 O O . PHE A 1 178 ? 1.591 3.715 -26.667 1.00 90.56 178 PHE A O 1
ATOM 1501 N N . TRP A 1 179 ? 2.683 3.637 -24.709 1.00 88.50 179 TRP A N 1
ATOM 1502 C CA . TRP A 1 179 ? 2.313 4.968 -24.241 1.00 88.50 179 TRP A CA 1
ATOM 1503 C C . TRP A 1 179 ? 3.520 5.652 -23.597 1.00 88.50 179 TRP A C 1
ATOM 1505 O O . TRP A 1 179 ? 4.413 4.994 -23.070 1.00 88.50 179 TRP A O 1
ATOM 1515 N N . ASN A 1 180 ? 3.525 6.984 -23.597 1.00 90.25 180 ASN A N 1
ATOM 1516 C CA . ASN A 1 180 ? 4.605 7.789 -23.011 1.00 90.25 180 ASN A CA 1
ATOM 1517 C C . ASN A 1 180 ? 4.207 8.409 -21.664 1.00 90.25 180 ASN A C 1
ATOM 1519 O O . ASN A 1 180 ? 4.647 9.504 -21.312 1.00 90.25 180 ASN A O 1
ATOM 1523 N N . LYS A 1 181 ? 3.337 7.739 -20.900 1.00 87.00 181 LYS A N 1
ATOM 1524 C CA . LYS A 1 181 ? 2.938 8.224 -19.575 1.00 87.00 181 LYS A CA 1
ATOM 1525 C C . LYS A 1 181 ? 4.171 8.301 -18.673 1.00 87.00 181 LYS A C 1
ATOM 1527 O O . LYS A 1 181 ? 4.854 7.306 -18.508 1.00 87.00 181 LYS A O 1
ATOM 1532 N N . ASN A 1 182 ? 4.433 9.460 -18.067 1.00 85.56 182 ASN A N 1
ATOM 1533 C CA . ASN A 1 182 ? 5.578 9.689 -17.170 1.00 85.56 182 ASN A CA 1
ATOM 1534 C C . ASN A 1 182 ? 6.969 9.433 -17.797 1.00 85.56 182 ASN A C 1
ATOM 1536 O O . ASN A 1 182 ? 7.950 9.251 -17.072 1.00 85.56 182 ASN A O 1
ATOM 1540 N N . THR A 1 183 ? 7.076 9.444 -19.128 1.00 87.38 183 THR A N 1
ATOM 1541 C CA . THR A 1 183 ? 8.350 9.339 -19.851 1.00 87.38 183 THR A CA 1
ATOM 1542 C C . THR A 1 183 ? 8.858 10.739 -20.181 1.00 87.38 183 THR A C 1
ATOM 1544 O O . THR A 1 183 ? 8.217 11.471 -20.929 1.00 87.38 183 THR A O 1
ATOM 1547 N N . TYR A 1 184 ? 10.006 11.124 -19.618 1.00 87.56 184 TYR A N 1
ATOM 1548 C CA . TYR A 1 184 ? 10.582 12.466 -19.808 1.00 87.56 184 TYR A CA 1
ATOM 1549 C C . TYR A 1 184 ? 11.621 12.532 -20.934 1.00 87.56 184 TYR A C 1
ATOM 1551 O O . TYR A 1 184 ? 12.012 13.619 -21.354 1.00 87.56 184 TYR A O 1
ATOM 1559 N N . LEU A 1 185 ? 12.098 11.377 -21.404 1.00 87.69 185 LEU A N 1
ATOM 1560 C CA . LEU A 1 185 ? 13.014 11.274 -22.534 1.00 87.69 185 LEU A CA 1
ATOM 1561 C C . LEU A 1 185 ? 12.219 11.273 -23.844 1.00 87.69 185 LEU A C 1
ATOM 1563 O O . LEU A 1 185 ? 11.201 10.596 -23.948 1.00 87.69 185 LEU A O 1
ATOM 1567 N N . ASN A 1 186 ? 12.720 11.970 -24.863 1.00 90.56 186 ASN A N 1
ATOM 1568 C CA . ASN A 1 186 ? 12.208 11.809 -26.224 1.00 90.56 186 ASN A CA 1
ATOM 1569 C C . ASN A 1 186 ? 12.651 10.439 -26.751 1.00 90.56 186 ASN A C 1
ATOM 1571 O O . ASN A 1 186 ? 13.851 10.146 -26.751 1.00 90.56 186 ASN A O 1
ATOM 1575 N N . LEU A 1 187 ? 11.685 9.609 -27.147 1.00 90.75 187 LEU A N 1
ATOM 1576 C CA . LEU A 1 187 ? 11.904 8.228 -27.568 1.00 90.75 187 LEU A CA 1
ATOM 1577 C C . LEU A 1 187 ? 11.527 8.035 -29.034 1.00 90.75 187 LEU A C 1
ATOM 1579 O O . LEU A 1 187 ? 10.477 8.504 -29.467 1.00 90.75 187 LEU A O 1
ATOM 1583 N N . ASP A 1 188 ? 12.342 7.245 -29.725 1.00 91.19 188 ASP A N 1
ATOM 1584 C CA . ASP A 1 188 ? 12.009 6.642 -31.010 1.00 91.19 188 ASP A CA 1
ATOM 1585 C C . ASP A 1 188 ? 11.723 5.154 -30.778 1.00 91.19 188 ASP A C 1
ATOM 1587 O O . ASP A 1 188 ? 12.488 4.473 -30.088 1.00 91.19 188 ASP A O 1
ATOM 1591 N N . ILE A 1 189 ? 10.620 4.652 -31.334 1.00 89.75 189 ILE A N 1
ATOM 1592 C CA . ILE A 1 189 ? 10.211 3.248 -31.207 1.00 89.75 189 ILE A CA 1
ATOM 1593 C C . ILE A 1 189 ? 10.485 2.540 -32.531 1.00 89.75 189 ILE A C 1
ATOM 1595 O O . ILE A 1 189 ? 10.008 2.970 -33.581 1.00 89.75 189 ILE A O 1
ATOM 1599 N N . TYR A 1 190 ? 11.228 1.439 -32.456 1.00 88.38 190 TYR A N 1
ATOM 1600 C CA . TYR A 1 190 ? 11.521 0.547 -33.574 1.00 88.38 190 TYR A CA 1
ATOM 1601 C C . TYR A 1 190 ? 10.833 -0.797 -33.315 1.00 88.38 190 TYR A C 1
ATOM 1603 O O . TYR A 1 190 ? 10.912 -1.309 -32.197 1.00 88.38 190 TYR A O 1
ATOM 1611 N N . TRP A 1 191 ? 10.158 -1.325 -34.336 1.00 84.69 191 TRP A N 1
ATOM 1612 C CA . TRP A 1 191 ? 9.447 -2.606 -34.319 1.00 84.69 191 TRP A CA 1
ATOM 1613 C C . TRP A 1 191 ? 10.163 -3.645 -35.173 1.00 84.69 191 TRP A C 1
ATOM 1615 O O . TRP A 1 191 ? 10.669 -3.254 -36.251 1.00 84.69 191 TRP A O 1
#